Protein 9SM0 (pdb70)

Organism: NCBI:txid1503055

Secondary structure (DSSP, 8-state):
-HHHHHHHT-S-HHHHHHHH-TT---S---S--TT--SSPPHHHHHHHHHHHHHHHTTTTSTTPPP--EEEEET-TTSHHHHHHHHHSTT--EEEEEES-HHHHHHHHHHHHHTT-TTTEEEEE--GGGGGGSS-TTS-EEEEEEES-GGGS-HHHHHHHHHHHGGGEEEEEEEEEEEEEESSS---------HHHHHHHHHHTT-EEEEEEE-S-HHHHHHHHHHHHHHHHHH-TT---HHHHHHHHHHHHHHHHHHTTSEEEEEEEEEPPP-

Sequence (274 aa):
YQRKIETTYEGDPADWRKAIGEYLLFQFGVYDDPRSTPPISLDESGIRYFERRQLHLAGFDEPDHPSVERILDIGCGWGYILKYLADRFPHCMRLDGVNVSREQLEYCAQLHAKHGLEDRINLYQCNAQDVDLLPDAATPYDLVIIRGVISHFPNALYEKAMKALYPRVRPGGSVVISDNLYNVALDDYRHRKTPDYFAKVLTDAGFTLHDMRVLPSNIDVARRWLMDDSKANIEKHFPQGATGTLEELRVLAENWSVALIKNKVSTYSVIVTRPAA

Foldseek 3Di:
DLVVVQLLQQDDVVLCCLQQNPLSQPFFFAPPDPVADPPAGSVRRRVVLVVVLCVLLPVVPPPQDQFAEEEEEQCFLANVVVVVCVVRVNHQAYEYEHLHPNSVVNNCVVCVVVVNPRRYHYYNDHLLVVLVDPDLVQAGQEYEARAPCLVPQLVSLLSSLLSNQSRHDASGKYKYKYKAFDDDDDDPVSHHHPVRNVCSNVVSQWAWSDKDFPPQLVSRLVSLVVSLVSSCVVPVVADDRNSNVSNVVSVVSNVCSVVVRMTMMITMIGHHDD

Structure (mmCIF, N/CA/C/O backbone):
data_9SM0
#
_entry.id   9SM0
#
_cell.length_a   108.630
_cell.length_b   108.630
_cell.length_c   73.290
_cell.angle_alpha   90.00
_cell.angle_beta   90.00
_cell.angle_gamma   90.00
#
_symmetry.space_group_name_H-M   'P 41 21 2'
#
loop_
_entity.id
_entity.type
_entity.pdbx_description
1 polymer 'Methyltransferase domain-containing protein'
2 non-polymer S-ADENOSYL-L-HOMOCYSTEINE
3 non-polymer 2,3-DIHYDROXY-1,4-DITHIOBUTANE
4 non-polymer 'CARBONATE ION'
5 non-polymer 'SULFATE ION'
6 non-polymer 'SODIUM ION'
7 water water
#
loop_
_atom_site.group_PDB
_atom_site.id
_atom_site.type_symbol
_atom_site.label_atom_id
_atom_site.label_alt_id
_atom_site.label_comp_id
_atom_site.label_asym_id
_atom_site.label_entity_id
_atom_site.label_seq_id
_atom_site.pdbx_PDB_ins_code
_atom_site.Cartn_x
_atom_site.Cartn_y
_atom_site.Cartn_z
_atom_site.occupancy
_atom_site.B_iso_or_equiv
_atom_site.auth_seq_id
_atom_site.auth_comp_id
_atom_site.auth_asym_id
_atom_site.auth_atom_id
_atom_site.pdbx_PDB_model_num
ATOM 1 N N . TYR A 1 9 ? -1.170 42.632 -7.209 1.00 58.83 9 TYR A N 1
ATOM 2 C CA . TYR A 1 9 ? -1.138 41.369 -6.410 1.00 55.72 9 TYR A CA 1
ATOM 3 C C . TYR A 1 9 ? -1.942 40.278 -7.121 1.00 52.99 9 TYR A C 1
ATOM 4 O O . TYR A 1 9 ? -1.413 39.166 -7.317 1.00 48.89 9 TYR A O 1
ATOM 13 N N . GLN A 1 10 ? -3.200 40.584 -7.450 1.00 52.05 10 GLN A N 1
ATOM 14 C CA . GLN A 1 10 ? -4.192 39.593 -7.945 1.00 51.63 10 GLN A CA 1
ATOM 15 C C . GLN A 1 10 ? -3.801 39.159 -9.364 1.00 47.26 10 GLN A C 1
ATOM 16 O O . GLN A 1 10 ? -3.951 37.960 -9.665 1.00 48.16 10 GLN A O 1
ATOM 22 N N . ARG A 1 11 ? -3.285 40.090 -10.175 1.00 45.57 11 ARG A N 1
ATOM 23 C CA . ARG A 1 11 ? -2.838 39.848 -11.578 1.00 49.27 11 ARG A CA 1
ATOM 24 C C . ARG A 1 11 ? -1.706 38.816 -11.582 1.00 42.10 11 ARG A C 1
ATOM 25 O O . ARG A 1 11 ? -1.715 37.944 -12.472 1.00 41.76 11 ARG A O 1
ATOM 33 N N . LYS A 1 12 ? -0.784 38.900 -10.618 1.00 40.44 12 LYS A N 1
ATOM 34 C CA . LYS A 1 12 ? 0.325 37.919 -10.448 1.00 41.50 12 LYS A CA 1
ATOM 35 C C . LYS A 1 12 ? -0.258 36.519 -10.212 1.00 38.43 12 LYS A C 1
ATOM 36 O O . LYS A 1 12 ? 0.227 35.575 -10.854 1.00 37.04 12 LYS A O 1
ATOM 42 N N . ILE A 1 13 ? -1.258 36.393 -9.333 1.00 37.30 13 ILE A N 1
ATOM 43 C CA . ILE A 1 13 ? -1.905 35.089 -8.994 1.00 36.92 13 ILE A CA 1
ATOM 44 C C . ILE A 1 13 ? -2.552 34.540 -10.269 1.00 35.11 13 ILE A C 1
ATOM 45 O O . ILE A 1 13 ? -2.375 33.349 -10.572 1.00 32.87 13 ILE A O 1
ATOM 50 N N . GLU A 1 14 ? -3.261 35.402 -10.995 1.00 35.50 14 GLU A N 1
ATOM 51 C CA . GLU A 1 14 ? -3.971 35.037 -12.244 1.00 34.81 14 GLU A CA 1
ATOM 52 C C . GLU A 1 14 ? -2.942 34.507 -13.247 1.00 31.08 14 GLU A C 1
ATOM 53 O O . GLU A 1 14 ? -3.166 33.413 -13.797 1.00 34.00 14 GLU A O 1
ATOM 59 N N . THR A 1 15 ? -1.840 35.231 -13.457 1.00 30.12 15 THR A N 1
ATOM 60 C CA . THR A 1 15 ? -0.747 34.792 -14.367 1.00 33.98 15 THR A CA 1
ATOM 61 C C . THR A 1 15 ? -0.272 33.394 -13.944 1.00 32.26 15 THR A C 1
ATOM 62 O O . THR A 1 15 ? -0.106 32.525 -14.831 1.00 33.64 15 THR A O 1
ATOM 66 N N . THR A 1 16 ? -0.083 33.163 -12.643 1.00 30.15 16 THR A N 1
ATOM 67 C CA . THR A 1 16 ? 0.468 31.888 -12.114 1.00 27.00 16 THR A CA 1
ATOM 68 C C . THR A 1 16 ? -0.375 3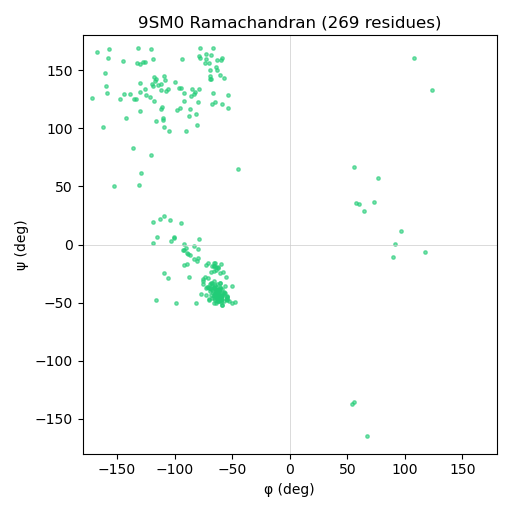0.693 -12.584 1.00 24.17 16 THR A C 1
ATOM 69 O O . THR A 1 16 ? 0.233 29.673 -12.946 1.00 27.51 16 THR A O 1
ATOM 73 N N . TYR A 1 17 ? -1.709 30.800 -12.584 1.00 24.56 17 TYR A N 1
ATOM 74 C CA . TYR A 1 17 ? -2.612 29.633 -12.785 1.00 25.16 17 TYR A CA 1
ATOM 75 C C . TYR A 1 17 ? -3.375 29.726 -14.114 1.00 26.15 17 TYR A C 1
ATOM 76 O O . TYR A 1 17 ? -4.381 29.017 -14.256 1.00 26.42 17 TYR A O 1
ATOM 85 N N . GLU A 1 18 ? -2.886 30.494 -15.089 1.00 25.98 18 GLU A N 1
ATOM 86 C CA . GLU A 1 18 ? -3.638 30.747 -16.356 1.00 27.33 18 GLU A CA 1
ATOM 87 C C . GLU A 1 18 ? -3.322 29.671 -17.409 1.00 27.24 18 GLU A C 1
ATOM 88 O O . GLU A 1 18 ? -3.986 29.673 -18.466 1.00 31.17 18 GLU A O 1
ATOM 94 N N . GLY A 1 19 ? -2.343 28.797 -17.154 1.00 26.20 19 GLY A N 1
ATOM 95 C CA . GLY A 1 19 ? -1.852 27.824 -18.148 1.00 26.25 19 GLY A CA 1
ATOM 96 C C . GLY A 1 19 ? -2.888 26.753 -18.462 1.00 25.61 19 GLY A C 1
ATOM 97 O O . GLY A 1 19 ? -3.841 26.590 -17.680 1.00 29.91 19 GLY A O 1
ATOM 98 N N . ASP A 1 20 ? -2.703 26.038 -19.573 1.00 25.53 20 ASP A N 1
ATOM 99 C CA . ASP A 1 20 ? -3.649 25.002 -20.074 1.00 25.36 20 ASP A CA 1
ATOM 100 C C . ASP A 1 20 ? -3.822 23.921 -19.010 1.00 23.33 20 ASP A C 1
ATOM 101 O O . ASP A 1 20 ? -2.845 23.298 -18.598 1.00 24.00 20 ASP A O 1
ATOM 106 N N . PRO A 1 21 ? -5.059 23.667 -18.520 1.00 22.84 21 PRO A N 1
ATOM 107 C CA . PRO A 1 21 ? -5.282 22.589 -17.558 1.00 22.30 21 PRO A CA 1
ATOM 108 C C . PRO A 1 21 ? -4.797 21.212 -18.044 1.00 21.55 21 PRO A C 1
ATOM 109 O O . PRO A 1 21 ? -4.444 20.390 -17.213 1.00 21.24 21 PRO A O 1
ATOM 113 N N . ALA A 1 22 ? -4.761 20.965 -19.356 1.00 22.96 22 ALA A N 1
ATOM 114 C CA . ALA A 1 22 ? -4.294 19.665 -19.890 1.00 23.38 22 ALA A CA 1
ATOM 115 C C . ALA A 1 22 ? -2.802 19.487 -19.580 1.00 22.45 22 ALA A C 1
ATOM 116 O O . ALA A 1 22 ? -2.380 18.350 -19.278 1.00 24.49 22 ALA A O 1
ATOM 118 N N . ASP A 1 23 ? -2.027 20.574 -19.649 1.00 23.27 23 ASP A N 1
ATOM 119 C CA . ASP A 1 23 ? -0.580 20.561 -19.301 1.00 23.06 23 ASP A CA 1
ATOM 120 C C . ASP A 1 23 ? -0.454 20.312 -17.795 1.00 21.63 23 ASP A C 1
ATOM 121 O O . ASP A 1 23 ? 0.360 19.475 -17.374 1.00 22.50 23 ASP A O 1
ATOM 126 N N . TRP A 1 24 ? -1.246 21.017 -16.997 1.00 20.49 24 TRP A N 1
ATOM 127 C CA . TRP A 1 24 ? -1.243 20.817 -15.528 1.00 18.62 24 TRP A CA 1
ATOM 128 C C . TRP A 1 24 ? -1.605 19.362 -15.176 1.00 17.78 24 TRP A C 1
ATOM 129 O O . TRP A 1 24 ? -1.003 18.817 -14.237 1.00 16.57 24 TRP A O 1
ATOM 140 N N . ARG A 1 25 ? -2.532 18.717 -15.885 1.00 18.26 25 ARG A N 1
ATOM 141 C CA . ARG A 1 25 ? -2.918 17.321 -15.534 1.00 18.40 25 ARG A CA 1
ATOM 142 C C . ARG A 1 25 ? -1.702 16.403 -15.691 1.00 18.66 25 ARG A C 1
ATOM 143 O O . ARG A 1 25 ? -1.543 15.477 -14.883 1.00 20.08 25 ARG A O 1
ATOM 151 N N . LYS A 1 26 ? -0.894 16.618 -16.727 1.00 19.78 26 LYS A N 1
ATOM 152 C CA . LYS A 1 26 ? 0.354 15.840 -16.949 1.00 22.40 26 LYS A CA 1
ATOM 153 C C . LYS A 1 26 ? 1.314 16.039 -15.768 1.00 20.81 26 LYS A C 1
ATOM 154 O O . LYS A 1 26 ? 1.977 15.054 -15.371 1.00 25.61 26 LYS A O 1
ATOM 160 N N . ALA A 1 27 ? 1.363 17.243 -15.197 1.00 19.18 27 ALA A N 1
ATOM 161 C CA . ALA A 1 27 ? 2.331 17.618 -14.138 1.00 17.99 27 ALA A CA 1
ATOM 162 C C . ALA A 1 27 ? 1.867 17.127 -12.762 1.00 16.56 27 ALA A C 1
ATOM 163 O O . ALA A 1 27 ? 2.702 16.562 -12.016 1.00 17.37 27 ALA A O 1
ATOM 165 N N . ILE A 1 28 ? 0.617 17.405 -12.393 1.00 15.78 28 ILE A N 1
ATOM 166 C CA . ILE A 1 28 ? 0.168 17.271 -10.975 1.00 15.12 28 ILE A CA 1
ATOM 167 C C . ILE A 1 28 ? -0.954 16.239 -10.810 1.00 14.68 28 ILE A C 1
ATOM 168 O O . ILE A 1 28 ? -1.419 16.078 -9.647 1.00 14.93 28 ILE A O 1
ATOM 173 N N . GLY A 1 29 ? -1.383 15.571 -11.879 1.00 15.79 29 GLY A N 1
ATOM 174 C CA . GLY A 1 29 ? -2.418 14.528 -11.808 1.00 15.30 29 GLY A CA 1
ATOM 175 C C . GLY A 1 29 ? -3.749 14.961 -12.403 1.00 15.46 29 GLY A C 1
ATOM 176 O O . GLY A 1 29 ? -4.041 16.190 -12.506 1.00 15.51 29 GLY A O 1
ATOM 177 N N . GLU A 1 30 ? -4.575 13.980 -12.737 1.00 15.64 30 GLU A N 1
ATOM 178 C CA . GLU A 1 30 ? -5.882 14.219 -13.397 1.00 16.86 30 GLU A CA 1
ATOM 179 C C . GLU A 1 30 ? -6.816 15.073 -12.530 1.00 17.13 30 GLU A C 1
ATOM 180 O O . GLU A 1 30 ? -7.590 15.834 -13.115 1.00 18.00 30 GLU A O 1
ATOM 186 N N . TYR A 1 31 ? -6.761 14.951 -11.203 1.00 14.89 31 TYR A N 1
ATOM 187 C CA . TYR A 1 31 ? -7.635 15.722 -10.287 1.00 14.51 31 TYR A CA 1
ATOM 188 C C . TYR A 1 31 ? -7.120 17.149 -10.091 1.00 13.37 31 TYR A C 1
ATOM 189 O O . TYR A 1 31 ? -7.869 17.957 -9.521 1.00 13.37 31 TYR A O 1
ATOM 198 N N . LEU A 1 32 ? -5.901 17.458 -10.524 1.00 13.13 32 LEU A N 1
ATOM 199 C CA . LEU A 1 32 ? -5.343 18.831 -10.443 1.00 13.38 32 LEU A CA 1
ATOM 200 C C . LEU A 1 32 ? -5.358 19.305 -8.979 1.00 13.60 32 LEU A C 1
ATOM 201 O O . LEU A 1 32 ? -5.506 20.501 -8.742 1.00 14.08 32 LEU A O 1
ATOM 206 N N . LEU A 1 33 ? -5.113 18.402 -8.037 1.00 12.62 33 LEU A N 1
ATOM 207 C CA . LEU A 1 33 ? -5.023 18.771 -6.608 1.00 12.59 33 LEU A CA 1
ATOM 208 C C . LEU A 1 33 ? -3.611 19.312 -6.364 1.00 13.13 33 LEU A C 1
ATOM 209 O O . LEU A 1 33 ? -2.632 18.675 -6.776 1.00 13.89 33 LEU A O 1
ATOM 214 N N . PHE A 1 34 ? -3.491 20.463 -5.721 1.00 12.34 34 PHE A N 1
ATOM 215 C CA . PHE A 1 34 ? -2.202 21.195 -5.667 1.00 13.34 34 PHE A CA 1
ATOM 216 C C . PHE A 1 34 ? -1.868 21.603 -4.235 1.00 13.07 34 PHE A C 1
ATOM 217 O O . PHE A 1 34 ? -1.500 22.760 -3.992 1.00 13.81 34 PHE A O 1
ATOM 225 N N . GLN A 1 35 ? -1.923 20.651 -3.310 1.00 12.03 35 GLN A N 1
ATOM 226 C CA . GLN A 1 35 ? -1.436 20.881 -1.927 1.00 11.92 35 GLN A CA 1
ATOM 227 C C . GLN A 1 35 ? -0.982 19.552 -1.325 1.00 11.56 35 GLN A C 1
ATOM 228 O O . GLN A 1 35 ? -1.379 19.179 -0.215 1.00 13.33 35 GLN A O 1
ATOM 234 N N . PHE A 1 36 ? -0.150 18.848 -2.081 1.00 11.74 36 PHE A N 1
ATOM 235 C CA . PHE A 1 36 ? 0.649 17.689 -1.622 1.00 12.32 36 PHE A CA 1
ATOM 236 C C . PHE A 1 36 ? -0.252 16.506 -1.283 1.00 12.69 36 PHE A C 1
ATOM 237 O O . PHE A 1 36 ? -1.416 16.428 -1.700 1.00 13.48 36 PHE A O 1
ATOM 245 N N . GLY A 1 37 ? 0.301 15.536 -0.580 1.00 11.60 37 GLY A N 1
ATOM 246 C CA . GLY A 1 37 ? -0.415 14.273 -0.361 1.00 11.46 37 GLY A CA 1
ATOM 247 C C . GLY A 1 37 ? 0.255 13.447 0.712 1.00 10.74 37 GLY A C 1
ATOM 248 O O . GLY A 1 37 ? 1.418 13.735 1.057 1.00 12.27 37 GLY A O 1
ATOM 249 N N . VAL A 1 38 ? -0.457 12.437 1.208 1.00 11.80 38 VAL A N 1
ATOM 250 C CA . VAL A 1 38 ? 0.064 11.483 2.220 1.00 12.61 38 VAL A CA 1
ATOM 251 C C . VAL A 1 38 ? 0.273 10.120 1.562 1.00 12.09 38 VAL A C 1
ATOM 252 O O . VAL A 1 38 ? -0.511 9.720 0.693 1.00 11.99 38 VAL A O 1
ATOM 256 N N . TYR A 1 39 ? 1.309 9.421 2.005 1.00 12.06 39 TYR A N 1
ATOM 257 C CA . TYR A 1 39 ? 1.764 8.132 1.441 1.00 11.76 39 TYR A CA 1
ATOM 258 C C . TYR A 1 39 ? 1.670 7.040 2.516 1.00 13.41 39 TYR A C 1
ATOM 259 O O . TYR A 1 39 ? 2.312 5.993 2.360 1.00 14.95 39 TYR A O 1
ATOM 268 N N . ASP A 1 40 ? 0.880 7.279 3.567 1.00 13.26 40 ASP A N 1
ATOM 269 C CA . ASP A 1 40 ? 0.801 6.393 4.760 1.00 14.49 40 ASP A CA 1
ATOM 270 C C . ASP A 1 40 ? -0.587 5.753 4.901 1.00 13.85 40 ASP A C 1
ATOM 271 O O . ASP A 1 40 ? -0.801 5.075 5.918 1.00 15.80 40 ASP A O 1
ATOM 276 N N . ASP A 1 41 ? -1.497 5.922 3.941 1.00 14.40 41 ASP A N 1
ATOM 277 C CA . ASP A 1 41 ? -2.890 5.447 4.119 1.00 14.43 41 ASP A CA 1
ATOM 278 C C . ASP A 1 41 ? -2.923 3.945 3.856 1.00 15.77 41 ASP A C 1
ATOM 279 O O . ASP A 1 41 ? -2.542 3.498 2.771 1.00 15.73 41 ASP A O 1
ATOM 284 N N . PRO A 1 42 ? -3.384 3.102 4.806 1.00 17.14 42 PRO A N 1
ATOM 285 C CA . PRO A 1 42 ? -3.463 1.665 4.542 1.00 18.15 42 PRO A CA 1
ATOM 286 C C . PRO A 1 42 ? -4.368 1.274 3.367 1.00 17.75 42 PRO A C 1
ATOM 287 O O . PRO A 1 42 ? -4.230 0.160 2.883 1.00 20.19 42 PRO A O 1
ATOM 291 N N . ARG A 1 43 ? -5.247 2.179 2.923 1.00 17.60 43 ARG A N 1
ATOM 292 C CA . ARG A 1 43 ? -6.146 1.928 1.763 1.00 17.98 43 ARG A CA 1
ATOM 293 C C . ARG A 1 43 ? -5.396 2.150 0.443 1.00 16.66 43 ARG A C 1
ATOM 294 O O . ARG A 1 43 ? -5.932 1.743 -0.610 1.00 20.15 43 ARG A O 1
ATOM 302 N N . SER A 1 44 ? -4.219 2.777 0.463 1.00 15.56 44 SER A N 1
ATOM 303 C CA . SER A 1 44 ? -3.463 3.072 -0.777 1.00 16.72 44 SER A CA 1
ATOM 304 C C . SER A 1 44 ? -2.662 1.832 -1.176 1.00 16.33 44 SER A C 1
ATOM 305 O O . SER A 1 44 ? -1.928 1.277 -0.341 1.00 18.73 44 SER A O 1
ATOM 308 N N . THR A 1 45 ? -2.784 1.423 -2.425 1.00 17.10 45 THR A N 1
ATOM 309 C CA . THR A 1 45 ? -1.994 0.327 -3.017 1.00 17.12 45 THR A CA 1
ATOM 310 C C . THR A 1 45 ? -0.834 0.948 -3.784 1.00 16.39 45 THR A C 1
ATOM 311 O O . THR A 1 45 ? -1.068 1.668 -4.756 1.00 17.93 45 THR A O 1
ATOM 315 N N . PRO A 1 46 ? 0.440 0.719 -3.388 1.00 15.84 46 PRO A N 1
ATOM 316 C CA . PRO A 1 46 ? 1.564 1.288 -4.131 1.00 15.81 46 PRO A CA 1
ATOM 317 C C . PRO A 1 46 ? 1.613 0.706 -5.533 1.00 16.36 46 PRO A C 1
ATOM 318 O O . PRO A 1 46 ? 1.173 -0.425 -5.734 1.00 17.63 46 PRO A O 1
ATOM 322 N N . PRO A 1 47 ? 2.162 1.425 -6.533 1.00 16.90 47 PRO A N 1
ATOM 323 C CA . PRO A 1 47 ? 2.640 2.805 -6.383 1.00 17.29 47 PRO A CA 1
ATOM 324 C C . PRO A 1 47 ? 1.516 3.828 -6.166 1.00 16.05 47 PRO A C 1
ATOM 325 O O . PRO A 1 47 ? 0.444 3.697 -6.752 1.00 18.11 47 PRO A O 1
ATOM 329 N N . ILE A 1 48 ? 1.780 4.819 -5.317 1.00 14.91 48 ILE A N 1
ATOM 330 C CA . ILE A 1 48 ? 0.780 5.840 -4.907 1.00 13.98 48 ILE A CA 1
ATOM 331 C C . ILE A 1 48 ? 0.925 7.082 -5.796 1.00 14.44 48 ILE A C 1
ATOM 332 O O . ILE A 1 48 ? 1.987 7.727 -5.774 1.00 14.72 48 ILE A O 1
ATOM 337 N N . SER A 1 49 ? -0.117 7.402 -6.558 1.00 14.35 49 SER A N 1
ATOM 338 C CA . SER A 1 49 ? -0.119 8.555 -7.493 1.00 15.06 49 SER A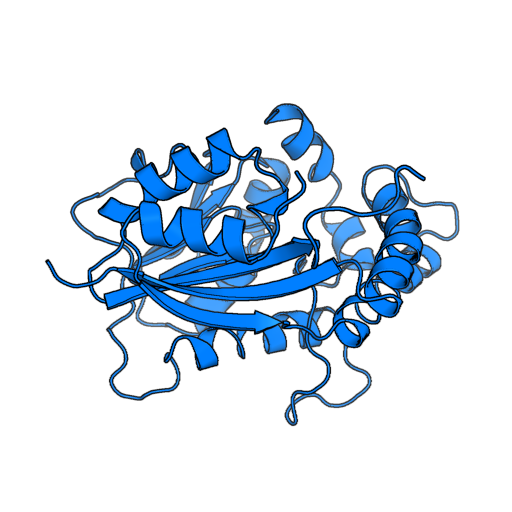 CA 1
ATOM 339 C C . SER A 1 49 ? -0.326 9.877 -6.744 1.00 14.95 49 SER A C 1
ATOM 340 O O . SER A 1 49 ? -0.730 9.873 -5.566 1.00 14.10 49 SER A O 1
ATOM 343 N N . LEU A 1 50 ? -0.117 10.995 -7.435 1.00 13.81 50 LEU A N 1
ATOM 344 C CA . LEU A 1 50 ? -0.400 12.336 -6.873 1.00 14.06 50 LEU A CA 1
ATOM 345 C C . LEU A 1 50 ? -1.902 12.467 -6.596 1.00 12.74 50 LEU A C 1
ATOM 346 O O . LEU A 1 50 ? -2.274 13.068 -5.586 1.00 12.98 50 LEU A O 1
ATOM 351 N N . ASP A 1 51 ? -2.746 11.941 -7.468 1.00 13.94 51 ASP A N 1
ATOM 352 C CA . ASP A 1 51 ? -4.216 11.995 -7.256 1.00 13.67 51 ASP A CA 1
ATOM 353 C C . ASP A 1 51 ? -4.561 11.250 -5.957 1.00 13.30 51 ASP A C 1
ATOM 354 O O . ASP A 1 51 ? -5.365 11.777 -5.151 1.00 15.35 51 ASP A O 1
ATOM 359 N N . GLU A 1 52 ? -4.016 10.045 -5.783 1.00 13.19 52 GLU A N 1
ATOM 360 C CA . GLU A 1 52 ? -4.298 9.193 -4.602 1.00 13.75 52 GLU A CA 1
ATOM 361 C C . GLU A 1 52 ? -3.778 9.894 -3.337 1.00 12.44 52 GLU A C 1
ATOM 362 O O . GLU A 1 52 ? -4.528 10.017 -2.345 1.00 13.52 52 GLU A O 1
ATOM 368 N N . SER A 1 53 ? -2.532 10.340 -3.333 1.00 12.00 53 SER A N 1
ATOM 369 C CA . SER A 1 53 ? -1.940 10.941 -2.115 1.00 11.73 53 SER A CA 1
ATOM 370 C C . SER A 1 53 ? -2.681 12.230 -1.757 1.00 12.09 53 SER A C 1
ATOM 371 O O . SER A 1 53 ? -2.944 12.473 -0.567 1.00 11.58 53 SER A O 1
ATOM 374 N N . GLY A 1 54 ? -3.057 13.017 -2.748 1.00 12.44 54 GLY A N 1
ATOM 375 C CA . GLY A 1 54 ? -3.793 14.267 -2.499 1.00 12.68 54 GLY A CA 1
ATOM 376 C C . GLY A 1 54 ? -5.159 14.015 -1.864 1.00 12.15 54 GLY A C 1
ATOM 377 O O . GLY A 1 54 ? -5.539 14.704 -0.893 1.00 12.14 54 GLY A O 1
ATOM 378 N N . ILE A 1 55 ? -5.927 13.073 -2.391 1.00 11.99 55 ILE A N 1
ATOM 379 C CA . ILE A 1 55 ? -7.278 12.769 -1.845 1.00 13.61 55 ILE A CA 1
ATOM 380 C C . ILE A 1 55 ? -7.115 12.147 -0.458 1.00 12.73 55 ILE A C 1
ATOM 381 O O . ILE A 1 55 ? -7.905 12.495 0.436 1.00 13.10 55 ILE A O 1
ATOM 386 N N . ARG A 1 56 ? -6.177 11.217 -0.267 1.00 12.25 56 ARG A N 1
ATOM 387 C CA . ARG A 1 56 ? -6.027 10.603 1.073 1.00 11.99 56 ARG A CA 1
ATOM 388 C C . ARG A 1 56 ? -5.622 11.677 2.087 1.00 11.90 56 ARG A C 1
ATOM 389 O O . ARG A 1 56 ? -6.047 11.593 3.233 1.00 12.67 56 ARG A O 1
ATOM 397 N N . TYR A 1 57 ? -4.834 12.672 1.696 1.00 11.84 57 TYR A N 1
ATOM 398 C CA . TYR A 1 57 ? -4.475 13.773 2.615 1.00 11.62 57 TYR A CA 1
ATOM 399 C C . TYR A 1 57 ? -5.753 14.527 2.998 1.00 11.65 57 TYR A C 1
ATOM 400 O O . TYR A 1 57 ? -5.989 14.814 4.176 1.00 11.51 57 TYR A O 1
ATOM 409 N N . PHE A 1 58 ? -6.572 14.878 2.018 1.00 11.27 58 PHE A N 1
ATOM 410 C CA . PHE A 1 58 ? -7.807 15.635 2.289 1.00 10.68 58 PHE A CA 1
ATOM 411 C C . PHE A 1 58 ? -8.730 14.820 3.198 1.00 12.19 58 PHE A C 1
ATOM 412 O O . PHE A 1 58 ? -9.313 15.382 4.144 1.00 12.13 58 PHE A O 1
ATOM 420 N N . GLU A 1 59 ? -8.873 13.529 2.935 1.00 11.70 59 GLU A N 1
ATOM 421 C CA . GLU A 1 59 ? -9.705 12.642 3.781 1.00 13.56 59 GLU A CA 1
ATOM 422 C C . GLU A 1 59 ? -9.150 12.615 5.204 1.00 13.32 59 GLU A C 1
ATOM 423 O O . GLU A 1 59 ? -9.949 12.651 6.154 1.00 13.93 59 GLU A O 1
ATOM 429 N N . ARG A 1 60 ? -7.833 12.618 5.374 1.00 12.97 60 ARG A N 1
ATOM 430 C CA A ARG A 1 60 ? -7.248 12.626 6.740 0.50 12.34 60 ARG A CA 1
ATOM 431 C CA B ARG A 1 60 ? -7.231 12.638 6.731 0.50 12.74 60 ARG A CA 1
ATOM 432 C C . ARG A 1 60 ? -7.619 13.946 7.423 1.00 11.95 60 ARG A C 1
ATOM 433 O O . ARG A 1 60 ? -7.957 13.914 8.605 1.00 13.10 60 ARG A O 1
ATOM 448 N N . GLN A 1 61 ? -7.595 15.058 6.704 1.00 11.37 61 GLN A N 1
ATOM 449 C CA . GLN A 1 61 ? -7.985 16.352 7.322 1.00 11.58 61 GLN A CA 1
ATOM 450 C C . GLN A 1 61 ? -9.455 16.295 7.758 1.00 11.80 61 GLN A C 1
ATOM 451 O O . GLN A 1 61 ? -9.762 16.745 8.873 1.00 12.88 61 GLN A O 1
ATOM 457 N N . LEU A 1 62 ? -10.344 15.754 6.933 1.00 11.72 62 LEU A N 1
ATOM 458 C CA . LEU A 1 62 ? -11.776 15.671 7.329 1.00 11.66 62 LEU A CA 1
ATOM 459 C C . LEU A 1 62 ? -11.911 14.755 8.549 1.00 11.80 62 LEU A C 1
ATOM 460 O O . LEU A 1 62 ? -12.744 15.044 9.419 1.00 13.57 62 LEU A O 1
ATOM 465 N N . HIS A 1 63 ? -11.116 13.693 8.622 1.00 12.80 63 HIS A N 1
ATOM 466 C CA . HIS A 1 63 ? -11.105 12.790 9.793 1.00 12.89 63 HIS A CA 1
ATOM 467 C C . HIS A 1 63 ? -10.663 13.559 11.045 1.00 12.09 63 HIS A C 1
ATOM 468 O O . HIS A 1 63 ? -11.340 13.469 12.086 1.00 13.90 63 HIS A O 1
ATOM 475 N N . LEU A 1 64 ? -9.577 14.310 10.947 1.00 13.19 64 LEU A N 1
ATOM 476 C CA . LEU A 1 64 ? -9.060 15.127 12.078 1.00 13.12 64 LEU A CA 1
ATOM 477 C C . LEU A 1 64 ? -10.048 16.223 12.480 1.00 13.84 64 LEU A C 1
ATOM 478 O O . LEU A 1 64 ? -9.970 16.661 13.637 1.00 14.92 64 LEU A O 1
ATOM 483 N N . ALA A 1 65 ? -10.958 16.621 11.589 1.00 12.25 65 ALA A N 1
ATOM 484 C CA . ALA A 1 65 ? -11.973 17.663 11.868 1.00 12.17 65 ALA A CA 1
ATOM 485 C C . ALA A 1 65 ? -13.253 17.040 12.442 1.00 13.22 65 ALA A C 1
ATOM 486 O O . ALA A 1 65 ? -14.153 17.814 12.806 1.00 15.03 65 ALA A O 1
ATOM 488 N N . GLY A 1 66 ? -13.334 15.707 12.556 1.00 13.06 66 GLY A N 1
ATOM 489 C CA . GLY A 1 66 ? -14.455 15.020 13.231 1.00 14.22 66 GLY A CA 1
ATOM 490 C C . GLY A 1 66 ? -15.558 14.521 12.307 1.00 14.36 66 GLY A C 1
ATOM 491 O O . GLY A 1 66 ? -16.598 14.094 12.824 1.00 14.52 66 GLY A O 1
ATOM 492 N N . PHE A 1 67 ? -15.362 14.508 10.987 1.00 13.18 67 PHE A N 1
ATOM 493 C CA . PHE A 1 67 ? -16.459 14.198 10.033 1.00 14.46 67 PHE A CA 1
ATOM 494 C C . PHE A 1 67 ? -16.646 12.691 9.855 1.00 14.07 67 PHE A C 1
ATOM 495 O O . PHE A 1 67 ? -17.608 12.338 9.184 1.00 16.28 67 PHE A O 1
ATOM 503 N N . ASP A 1 68 ? -15.850 11.847 10.508 1.00 14.74 68 ASP A N 1
ATOM 504 C CA . ASP A 1 68 ? -16.148 10.398 10.574 1.00 15.81 68 ASP A CA 1
ATOM 505 C C . ASP A 1 68 ? -16.957 10.057 11.828 1.00 15.91 68 ASP A C 1
ATOM 506 O O . ASP A 1 68 ? -17.337 8.876 11.969 1.00 20.75 68 ASP A O 1
ATOM 511 N N . GLU A 1 69 ? -17.193 11.023 12.716 1.00 15.52 69 GLU A N 1
ATOM 512 C CA . GLU A 1 69 ? -18.025 10.774 13.926 1.00 15.82 69 GLU A CA 1
ATOM 513 C C . GLU A 1 69 ? -19.483 10.806 13.496 1.00 18.14 69 GLU A C 1
ATOM 514 O O . GLU A 1 69 ? -19.888 11.704 12.760 1.00 19.80 69 GLU A O 1
ATOM 520 N N . PRO A 1 70 ? -20.317 9.834 13.923 1.00 18.30 70 PRO A N 1
ATOM 521 C CA . PRO A 1 70 ? -21.663 9.707 13.361 1.00 21.15 70 PRO A CA 1
ATOM 522 C C . PRO A 1 70 ? -22.608 10.866 13.710 1.00 20.75 70 PRO A C 1
ATOM 523 O O . PRO A 1 70 ? -23.616 11.038 13.034 1.00 26.61 70 PRO A O 1
ATOM 527 N N . ASP A 1 71 ? -22.269 11.632 14.747 1.00 18.07 71 ASP A N 1
ATOM 528 C CA . ASP A 1 71 ? -23.085 12.774 15.230 1.00 19.04 71 ASP A CA 1
ATOM 529 C C . ASP A 1 71 ? -22.392 14.098 14.903 1.00 17.57 71 ASP A C 1
ATOM 530 O O . ASP A 1 71 ? -22.695 15.093 15.565 1.00 18.93 71 ASP A O 1
ATOM 535 N N . HIS A 1 72 ? -21.531 14.141 13.889 1.00 17.04 72 HIS A N 1
ATOM 536 C CA . HIS A 1 72 ? -20.979 15.437 13.429 1.00 17.42 72 HIS A CA 1
ATOM 537 C C . HIS A 1 72 ? -22.133 16.343 13.005 1.00 17.96 72 HIS A C 1
ATOM 538 O O . HIS A 1 72 ? -23.231 15.867 12.689 1.00 17.91 72 HIS A O 1
ATOM 545 N N . PRO A 1 73 ? -21.898 17.672 12.937 1.00 18.32 73 PRO A N 1
ATOM 546 C CA . PRO A 1 73 ? -22.937 18.610 12.530 1.00 18.60 73 PRO A CA 1
ATOM 547 C C . PRO A 1 73 ? -23.366 18.332 11.085 1.00 18.06 73 PRO A C 1
ATOM 548 O O . PRO A 1 73 ? -22.589 17.851 10.257 1.00 19.25 73 PRO A O 1
ATOM 552 N N . SER A 1 74 ? -24.618 18.639 10.804 1.00 17.80 74 SER A N 1
ATOM 553 C CA . SER A 1 74 ? -25.202 18.502 9.453 1.00 18.18 74 SER A CA 1
ATOM 554 C C . SER A 1 74 ? -24.476 19.478 8.525 1.00 17.32 74 SER A C 1
ATOM 555 O O . SER A 1 74 ? -24.445 20.689 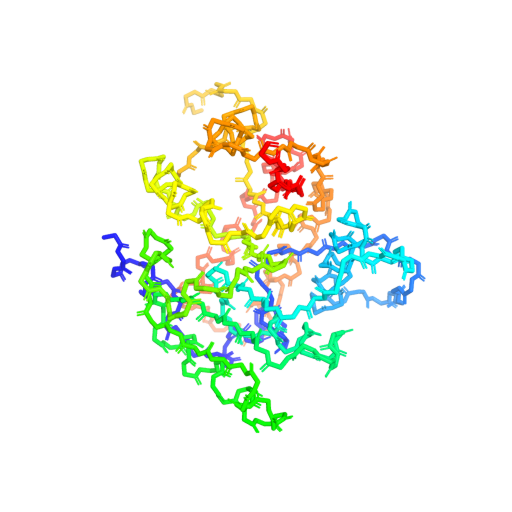8.824 1.00 19.96 74 SER A O 1
ATOM 558 N N . VAL A 1 75 ? -23.877 18.971 7.452 1.00 15.10 75 VAL A N 1
ATOM 559 C CA . VAL A 1 75 ? -23.107 19.822 6.512 1.00 16.22 75 VAL A CA 1
ATOM 560 C C . VAL A 1 75 ? -24.062 20.315 5.428 1.00 15.82 75 VAL A C 1
ATOM 561 O O . VAL A 1 75 ? -24.337 19.577 4.465 1.00 18.04 75 VAL A O 1
ATOM 565 N N . GLU A 1 76 ? -24.563 21.536 5.593 1.00 15.72 76 GLU A N 1
ATOM 566 C CA . GLU A 1 76 ? -25.628 22.074 4.713 1.00 17.22 76 GLU A CA 1
ATOM 567 C C . GLU A 1 76 ? -25.087 23.168 3.791 1.00 15.50 76 GLU A C 1
ATOM 568 O O . GLU A 1 76 ? -25.700 23.395 2.725 1.00 16.98 76 GLU A O 1
ATOM 574 N N . ARG A 1 77 ? -23.999 23.839 4.158 1.00 14.64 77 ARG A N 1
ATOM 575 C CA . ARG A 1 77 ? -23.376 24.817 3.244 1.00 14.36 77 ARG A CA 1
ATOM 576 C C . ARG A 1 77 ? -21.862 24.749 3.415 1.00 12.42 77 ARG A C 1
ATOM 577 O O . ARG A 1 77 ? -21.363 24.722 4.568 1.00 14.42 77 ARG A O 1
ATOM 585 N N . ILE A 1 78 ? -21.161 24.624 2.289 1.00 12.60 78 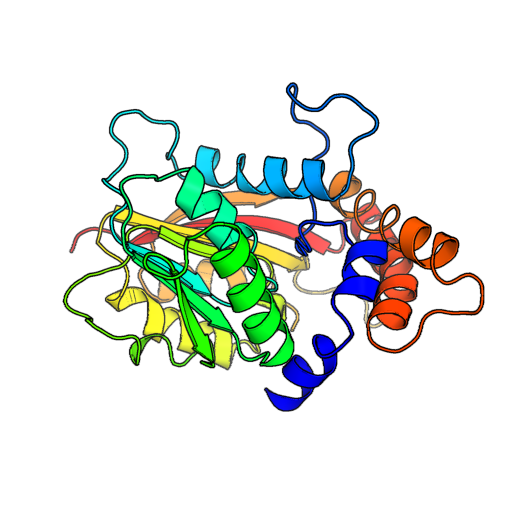ILE A N 1
ATOM 586 C CA . ILE A 1 78 ? -19.686 24.469 2.203 1.00 12.97 78 ILE A CA 1
ATOM 587 C C . ILE A 1 78 ? -19.106 25.657 1.443 1.00 12.94 78 ILE A C 1
ATOM 588 O O . ILE A 1 78 ? -19.724 26.113 0.471 1.00 14.07 78 ILE A O 1
ATOM 593 N N . LEU A 1 79 ? -17.928 26.107 1.856 1.00 12.47 79 LEU A N 1
ATOM 594 C CA . LEU A 1 79 ? -17.113 27.110 1.135 1.00 12.44 79 LEU A CA 1
ATOM 595 C C . LEU A 1 79 ? -15.716 26.541 0.903 1.00 12.30 79 LEU A C 1
ATOM 596 O O . LEU A 1 79 ? -15.111 26.045 1.853 1.00 13.06 79 LEU A O 1
ATOM 601 N N . ASP A 1 80 ? -15.211 26.686 -0.316 1.00 12.12 80 ASP A N 1
ATOM 602 C CA . ASP A 1 80 ? -13.808 26.377 -0.673 1.00 12.37 80 ASP A CA 1
ATOM 603 C C . ASP A 1 80 ? -13.156 27.680 -1.104 1.00 11.97 80 ASP A C 1
ATOM 604 O O . ASP A 1 80 ? -13.502 28.193 -2.178 1.00 13.67 80 ASP A O 1
ATOM 609 N N . ILE A 1 81 ? -12.294 28.222 -0.250 1.00 12.43 81 ILE A N 1
ATOM 610 C CA . ILE A 1 81 ? -11.587 29.507 -0.500 1.00 13.24 81 ILE A CA 1
ATOM 611 C C . ILE A 1 81 ? -10.312 29.208 -1.291 1.00 12.83 81 ILE A C 1
ATOM 612 O O . ILE A 1 81 ? -9.414 28.567 -0.748 1.00 13.35 81 ILE A O 1
ATOM 617 N N . GLY A 1 82 ? -10.203 29.722 -2.518 1.00 13.34 82 GLY A N 1
ATOM 618 C CA . GLY A 1 82 ? -9.035 29.452 -3.383 1.00 12.98 82 GLY A CA 1
ATOM 619 C C . GLY A 1 82 ? -9.138 28.062 -3.978 1.00 13.15 82 GLY A C 1
ATOM 620 O O . GLY A 1 82 ? -8.247 27.237 -3.766 1.00 13.66 82 GLY A O 1
ATOM 621 N N . CYS A 1 83 ? -10.230 27.808 -4.693 1.00 12.85 83 CYS A N 1
ATOM 622 C CA . CYS A 1 83 ? -10.742 26.437 -4.947 1.00 13.13 83 CYS A CA 1
ATOM 623 C C . CYS A 1 83 ? -9.967 25.717 -6.065 1.00 12.72 83 CYS A C 1
ATOM 624 O O . CYS A 1 83 ? -10.329 24.578 -6.393 1.00 12.89 83 CYS A O 1
ATOM 627 N N . GLY A 1 84 ? -8.907 26.317 -6.602 1.00 13.48 84 GLY A N 1
ATOM 628 C CA . GLY A 1 84 ? -8.070 25.677 -7.633 1.00 14.60 84 GLY A CA 1
ATOM 629 C C . GLY A 1 84 ? -8.901 25.237 -8.828 1.00 13.90 84 GLY A C 1
ATOM 630 O O . GLY A 1 84 ? -9.795 25.989 -9.274 1.00 14.37 84 GLY A O 1
ATOM 631 N N . TRP A 1 85 ? -8.653 24.018 -9.307 1.00 12.90 85 TRP A N 1
ATOM 632 C CA . TRP A 1 85 ? -9.337 23.449 -10.499 1.00 14.40 85 TRP A CA 1
ATOM 633 C C . TRP A 1 85 ? -10.550 22.595 -10.091 1.00 14.30 85 TRP A C 1
ATOM 634 O O . TRP A 1 85 ? -11.050 21.834 -10.923 1.00 16.24 85 TRP A O 1
ATOM 645 N N . GLY A 1 86 ? -11.056 22.757 -8.869 1.00 12.82 86 GLY A N 1
ATOM 646 C CA . GLY A 1 86 ? -12.451 22.394 -8.552 1.00 12.62 86 GLY A CA 1
ATOM 647 C C . GLY A 1 86 ? -12.658 20.974 -8.039 1.00 12.58 86 GLY A C 1
ATOM 648 O O . GLY A 1 86 ? -13.818 20.644 -7.722 1.00 13.63 86 GLY A O 1
ATOM 649 N N . TYR A 1 87 ? -11.626 20.147 -7.889 1.00 12.67 87 TYR A N 1
ATOM 650 C CA . TYR A 1 87 ? -11.858 18.728 -7.526 1.00 13.03 87 TYR A CA 1
ATOM 651 C C . TYR A 1 87 ? -12.224 18.587 -6.038 1.00 12.79 87 TYR A C 1
ATOM 652 O O . TYR A 1 87 ? -12.984 17.682 -5.694 1.00 13.28 87 TYR A O 1
ATOM 661 N N . ILE A 1 88 ? -11.723 19.438 -5.149 1.00 12.56 88 ILE A N 1
ATOM 662 C CA . ILE A 1 88 ? -12.140 19.369 -3.722 1.00 12.18 88 ILE A CA 1
ATOM 663 C C . ILE A 1 88 ? -13.660 19.570 -3.664 1.00 12.18 88 ILE A C 1
ATOM 664 O O . ILE A 1 88 ? -14.314 18.847 -2.923 1.00 12.47 88 ILE A O 1
ATOM 669 N N . LEU A 1 89 ? -14.214 20.530 -4.406 1.00 12.13 89 LEU A N 1
ATOM 670 C CA . LEU A 1 89 ? -15.679 20.755 -4.382 1.00 12.68 89 LEU A CA 1
ATOM 671 C C . LEU A 1 89 ? -16.405 19.525 -4.946 1.00 12.82 89 LEU A C 1
ATOM 672 O O . LEU A 1 89 ? -17.447 19.143 -4.404 1.00 13.24 89 LEU A O 1
ATOM 677 N N . LYS A 1 90 ? -15.889 18.940 -6.021 1.00 13.49 90 LYS A N 1
ATOM 678 C CA . LYS A 1 90 ? -16.472 17.700 -6.591 1.00 14.16 90 LYS A CA 1
ATOM 679 C C . LYS A 1 90 ? -16.454 16.594 -5.523 1.00 12.83 90 LYS A C 1
ATOM 680 O O . LYS A 1 90 ? -17.507 15.988 -5.268 1.00 13.97 90 LYS A O 1
ATOM 686 N N . TYR A 1 91 ? -15.302 16.345 -4.907 1.00 12.48 91 TYR A N 1
ATOM 687 C CA . TYR A 1 91 ? -15.172 15.326 -3.848 1.00 13.11 91 TYR A CA 1
ATOM 688 C C . TYR A 1 91 ? -16.188 15.607 -2.740 1.00 13.31 91 TYR A C 1
ATOM 689 O O . TYR A 1 91 ? -16.867 14.682 -2.265 1.00 13.35 91 TYR A O 1
ATOM 698 N N . LEU A 1 92 ? -16.288 16.855 -2.293 1.00 12.50 92 LEU A N 1
ATOM 699 C CA . LEU A 1 92 ? -17.181 17.181 -1.155 1.00 13.05 92 LEU A CA 1
ATOM 700 C C . LEU A 1 92 ? -18.655 16.988 -1.550 1.00 13.12 92 LEU A C 1
ATOM 701 O O . LEU A 1 92 ? -19.437 16.559 -0.699 1.00 13.89 92 LEU A O 1
ATOM 706 N N . ALA A 1 93 ? -19.032 17.272 -2.798 1.00 13.11 93 ALA A N 1
ATOM 707 C CA . ALA A 1 93 ? -20.423 17.046 -3.258 1.00 14.46 93 ALA A CA 1
ATOM 708 C C . ALA A 1 93 ? -20.749 15.552 -3.160 1.00 14.05 93 ALA A C 1
ATOM 709 O O . ALA A 1 93 ? -21.869 15.194 -2.742 1.00 15.34 93 ALA A O 1
ATOM 711 N N . ASP A 1 94 ? -19.795 14.689 -3.502 1.00 14.26 94 ASP A N 1
ATOM 712 C CA . ASP A 1 94 ? -19.978 13.217 -3.403 1.00 15.86 94 ASP A CA 1
ATOM 713 C C . ASP A 1 94 ? -19.964 12.781 -1.934 1.00 16.24 94 ASP A C 1
ATOM 714 O O . ASP A 1 94 ? -20.721 11.865 -1.569 1.00 18.65 94 ASP A O 1
ATOM 719 N N . ARG A 1 95 ? -19.123 13.401 -1.111 1.00 15.29 95 ARG A N 1
ATOM 720 C CA . ARG A 1 95 ? -18.927 12.988 0.304 1.00 16.20 95 ARG A CA 1
ATOM 721 C C . ARG A 1 95 ? -20.158 13.358 1.138 1.00 16.30 95 ARG A C 1
ATOM 722 O O . ARG A 1 95 ? -20.518 12.598 2.077 1.00 19.14 95 ARG A O 1
ATOM 730 N N . PHE A 1 96 ? -20.768 14.495 0.826 1.00 16.09 96 PHE A N 1
ATOM 731 C CA . PHE A 1 96 ? -21.960 15.028 1.531 1.00 16.84 96 PHE A CA 1
ATOM 732 C C . PHE A 1 96 ? -23.088 15.164 0.521 1.00 18.01 96 PHE A C 1
ATOM 733 O O . PHE A 1 96 ? -23.415 16.275 0.076 1.00 17.80 96 PHE A O 1
ATOM 741 N N . PRO A 1 97 ? -23.731 14.033 0.151 1.00 20.17 97 PRO A N 1
ATOM 742 C CA . PRO A 1 97 ? -24.715 14.031 -0.928 1.00 21.17 97 PRO A CA 1
ATOM 743 C C . PRO A 1 97 ? -25.969 14.854 -0.598 1.00 20.97 97 PRO A C 1
ATOM 744 O O . PRO A 1 97 ? -26.672 15.228 -1.525 1.00 24.93 97 PRO A O 1
ATOM 748 N N . HIS A 1 98 ? -26.204 15.136 0.689 1.00 21.49 98 HIS A N 1
ATOM 749 C CA . HIS A 1 98 ? -27.375 15.913 1.160 1.00 24.25 98 HIS A CA 1
ATOM 750 C C . HIS A 1 98 ? -27.018 17.397 1.243 1.00 21.57 98 HIS A C 1
ATOM 751 O O . HIS A 1 98 ? -27.906 18.194 1.541 1.00 22.25 98 HIS A O 1
ATOM 758 N N . CYS A 1 99 ? -25.764 17.763 0.989 1.00 18.32 99 CYS A N 1
ATOM 759 C CA . CYS A 1 99 ? -25.355 19.187 0.964 1.00 17.81 99 CYS A CA 1
ATOM 760 C C . CYS A 1 99 ? -25.732 19.776 -0.394 1.00 18.40 99 CYS A C 1
ATOM 761 O O . CYS A 1 99 ? -25.147 19.356 -1.398 1.00 18.13 99 CYS A O 1
ATOM 764 N N . MET A 1 100 ? -26.698 20.691 -0.427 1.00 19.22 100 MET A N 1
ATOM 765 C CA . MET A 1 100 ? -27.225 21.195 -1.712 1.00 20.61 100 MET A CA 1
ATOM 766 C C . MET A 1 100 ? -26.609 22.561 -2.031 1.00 19.49 100 MET A C 1
ATOM 767 O O . MET A 1 100 ? -26.951 23.130 -3.057 1.00 19.88 100 MET A O 1
ATOM 772 N N . ARG A 1 101 ? -25.657 23.035 -1.230 1.00 17.31 101 ARG A N 1
ATOM 773 C CA . ARG A 1 101 ? -24.990 24.323 -1.518 1.00 18.39 101 ARG A CA 1
ATOM 774 C C . ARG A 1 101 ? -23.507 24.261 -1.166 1.00 15.44 101 ARG A C 1
ATOM 775 O O . ARG A 1 101 ? -23.152 24.233 0.032 1.00 16.94 101 ARG A O 1
ATOM 783 N N . LEU A 1 102 ? -22.680 24.244 -2.205 1.00 14.95 102 LEU A N 1
ATOM 784 C CA . LEU A 1 102 ? -21.211 24.341 -2.088 1.00 13.96 102 LEU A CA 1
ATOM 785 C C . LEU A 1 102 ? -20.786 25.560 -2.896 1.00 14.67 102 LEU A C 1
ATOM 786 O O . LEU A 1 102 ? -21.201 25.666 -4.048 1.00 17.26 102 LEU A O 1
ATOM 791 N N . ASP A 1 103 ? -20.031 26.456 -2.273 1.00 13.72 103 ASP A N 1
ATOM 792 C CA . ASP A 1 103 ? -19.538 27.700 -2.909 1.00 14.77 103 ASP A CA 1
ATOM 793 C C . ASP A 1 103 ? -18.023 27.612 -3.070 1.00 13.90 103 ASP A C 1
ATOM 794 O O . ASP A 1 103 ? -17.329 27.251 -2.112 1.00 14.49 103 ASP A O 1
ATOM 799 N N . GLY A 1 104 ? -17.532 27.956 -4.255 1.00 14.31 104 GLY A N 1
ATOM 800 C CA . GLY A 1 104 ? -16.098 28.097 -4.521 1.00 15.01 104 GLY A CA 1
ATOM 801 C C . GLY A 1 104 ? -15.743 29.531 -4.830 1.00 15.22 104 GLY A C 1
ATOM 802 O O . GLY A 1 104 ? -16.461 30.181 -5.605 1.00 16.05 104 GLY A O 1
ATOM 803 N N . VAL A 1 105 ? -14.639 29.994 -4.265 1.00 14.98 105 VAL A N 1
ATOM 804 C CA . VAL A 1 105 ? 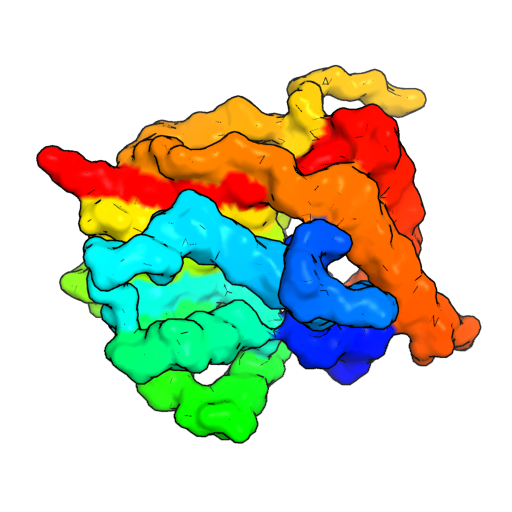-14.096 31.354 -4.488 1.00 15.97 105 VAL A CA 1
ATOM 805 C C . VAL A 1 105 ? -12.710 31.190 -5.108 1.00 14.63 105 VAL A C 1
ATOM 806 O O . VAL A 1 105 ? -11.933 30.326 -4.636 1.00 13.98 105 VAL A O 1
ATOM 810 N N . ASN A 1 106 ? -12.401 31.981 -6.127 1.00 14.23 106 ASN A N 1
ATOM 811 C CA . ASN A 1 106 ? -11.078 31.940 -6.787 1.00 14.36 106 ASN A CA 1
ATOM 812 C C . ASN A 1 106 ? -10.880 33.251 -7.537 1.00 15.82 106 ASN A C 1
ATOM 813 O O . ASN A 1 106 ? -11.863 33.808 -8.012 1.00 17.83 106 ASN A O 1
ATOM 818 N N . VAL A 1 107 ? -9.636 33.706 -7.618 1.00 16.47 107 VAL A N 1
ATOM 819 C CA . VAL A 1 107 ? -9.249 34.903 -8.412 1.00 19.13 107 VAL A CA 1
ATOM 820 C C . VAL A 1 107 ? -8.891 34.485 -9.838 1.00 18.72 107 VAL A C 1
ATOM 821 O O . VAL A 1 107 ? -8.868 35.371 -10.698 1.00 23.55 107 VAL A O 1
ATOM 825 N N . SER A 1 108 ? -8.637 33.199 -10.095 1.00 18.39 108 SER A N 1
ATOM 826 C CA . SER A 1 108 ? -8.189 32.689 -11.421 1.00 17.71 108 SER A CA 1
ATOM 827 C C . SER A 1 108 ? -9.394 32.370 -12.321 1.00 18.55 108 SER A C 1
ATOM 828 O O . SER A 1 108 ? -10.090 31.369 -12.072 1.00 18.47 108 SER A O 1
ATOM 831 N N . ARG A 1 109 ? -9.602 33.155 -13.377 1.00 21.60 109 ARG A N 1
ATOM 832 C CA . ARG A 1 109 ? -10.698 32.911 -14.349 1.00 22.30 109 ARG A CA 1
ATOM 833 C C . ARG A 1 109 ? -10.452 31.572 -15.061 1.00 19.78 109 ARG A C 1
ATOM 834 O O . ARG A 1 109 ? -11.421 30.826 -15.258 1.00 20.39 109 ARG A O 1
ATOM 842 N N . GLU A 1 110 ? -9.211 31.271 -15.443 1.00 21.37 110 GLU A N 1
ATOM 843 C CA . GLU A 1 110 ? -8.897 30.011 -16.173 1.00 21.36 110 GLU A CA 1
ATOM 844 C C . GLU A 1 110 ? -9.243 28.816 -15.275 1.00 18.01 110 GLU A C 1
ATOM 845 O O . GLU A 1 110 ? -9.843 27.828 -15.758 1.00 19.75 110 GLU A O 1
ATOM 851 N N . GLN A 1 111 ? -8.885 28.875 -13.998 1.00 16.84 111 GLN A N 1
ATOM 852 C CA . GLN A 1 111 ? -9.227 27.766 -13.074 1.00 16.48 111 GLN A CA 1
ATOM 853 C C . GLN A 1 111 ? -10.751 27.688 -12.929 1.00 16.73 111 GLN A C 1
ATOM 854 O O . GLN A 1 111 ? -11.276 26.579 -12.948 1.00 15.63 111 GLN A O 1
ATOM 860 N N . LEU A 1 112 ? -11.450 28.815 -12.788 1.00 16.05 112 LEU A N 1
ATOM 861 C CA . LEU A 1 112 ? -12.928 28.782 -12.628 1.00 16.18 112 LEU A CA 1
ATOM 862 C C . LEU A 1 112 ? -13.594 28.212 -13.888 1.00 16.57 112 LEU A C 1
ATOM 863 O O . LEU A 1 112 ? -14.575 27.477 -13.736 1.00 16.07 112 LEU A O 1
ATOM 868 N N . GLU A 1 113 ? -13.097 28.529 -15.085 1.00 17.86 113 GLU A N 1
ATOM 869 C CA . GLU A 1 113 ? -13.660 27.967 -16.337 1.00 18.45 113 GLU A CA 1
ATOM 870 C C . GLU A 1 113 ? -13.536 26.441 -16.269 1.00 17.00 113 GLU A C 1
ATOM 871 O O . GLU A 1 113 ? -14.495 25.734 -16.612 1.00 17.39 113 GLU A O 1
ATOM 877 N N . TYR A 1 114 ? -12.387 25.937 -15.831 1.00 17.09 114 TYR A N 1
ATOM 878 C CA . TYR A 1 114 ? -12.182 24.475 -15.704 1.00 15.72 114 TYR A CA 1
ATOM 879 C C . TYR A 1 114 ? -13.124 23.927 -14.619 1.00 14.98 114 TYR A C 1
ATOM 880 O O . TYR A 1 114 ? -13.727 22.869 -14.814 1.00 14.89 114 TYR A O 1
ATOM 889 N N . CYS A 1 115 ? -13.234 24.595 -13.473 1.00 15.27 115 CYS A N 1
ATOM 890 C CA . CYS A 1 115 ? -14.151 24.145 -12.391 1.00 15.07 115 CYS A CA 1
ATOM 891 C C . CYS A 1 115 ? -15.558 23.947 -12.978 1.00 14.11 115 CYS A C 1
ATOM 892 O O . CYS A 1 115 ? -16.209 22.926 -12.686 1.00 16.64 115 CYS A O 1
ATOM 895 N N . ALA A 1 116 ? -16.049 24.922 -13.734 1.00 15.26 116 ALA A N 1
ATOM 896 C CA . ALA A 1 116 ? -17.429 24.884 -14.258 1.00 16.88 116 ALA A CA 1
ATOM 897 C C . ALA A 1 116 ? -17.576 23.679 -15.196 1.00 16.75 116 ALA A C 1
ATOM 898 O O . ALA A 1 116 ? -18.596 23.005 -15.144 1.00 18.19 116 ALA A O 1
ATOM 900 N N . GLN A 1 117 ? -16.561 23.412 -16.010 1.00 16.43 117 GLN A N 1
ATOM 901 C CA . GLN A 1 117 ? -16.551 22.254 -16.940 1.00 16.75 117 GLN A CA 1
ATOM 902 C C . GLN A 1 117 ? -16.552 20.942 -16.154 1.00 16.24 117 GLN A C 1
ATOM 903 O O . GLN A 1 117 ? -17.346 20.049 -16.477 1.00 16.63 117 GLN A O 1
ATOM 909 N N . LEU A 1 118 ? -15.690 20.823 -15.149 1.00 15.85 118 LEU A N 1
ATOM 910 C CA . LEU A 1 118 ? -15.607 19.607 -14.310 1.00 15.89 118 LEU A CA 1
ATOM 911 C C . LEU A 1 118 ? -16.954 19.368 -13.621 1.00 15.91 118 LEU A C 1
ATOM 912 O O . LEU A 1 118 ? -17.455 18.243 -13.606 1.00 16.32 118 LEU A O 1
ATOM 917 N N . HIS A 1 119 ? -17.531 20.401 -13.037 1.00 14.62 119 HIS A N 1
ATOM 918 C CA . HIS A 1 119 ? -18.790 20.241 -12.268 1.00 15.13 119 HIS A CA 1
ATOM 919 C C . HIS A 1 119 ? -19.926 19.873 -13.230 1.00 16.07 119 HIS A C 1
ATOM 920 O O . HIS A 1 119 ? -20.759 19.014 -12.889 1.00 17.44 119 HIS A O 1
ATOM 927 N N . ALA A 1 120 ? -19.946 20.480 -14.409 1.00 17.77 120 ALA A N 1
ATOM 928 C CA . ALA A 1 120 ? -20.987 20.202 -15.422 1.00 18.16 120 ALA A CA 1
ATOM 929 C C . ALA A 1 120 ? -20.853 18.756 -15.918 1.00 18.32 120 ALA A C 1
ATOM 930 O O . ALA A 1 120 ? -21.892 18.113 -16.121 1.00 20.80 120 ALA A O 1
ATOM 932 N N . LYS A 1 121 ? -19.621 18.246 -16.064 1.00 17.78 121 LYS A N 1
ATOM 933 C CA . LYS A 1 121 ? -19.354 16.836 -16.476 1.00 20.57 121 LYS A CA 1
ATOM 934 C C . LYS A 1 121 ? -20.059 15.890 -15.501 1.00 19.16 121 LYS A C 1
ATOM 935 O O . LYS A 1 121 ? -20.536 14.844 -15.927 1.00 20.35 121 LYS A O 1
ATOM 941 N N . HIS A 1 122 ? -20.111 16.257 -14.224 1.00 19.25 122 HIS A N 1
ATOM 942 C CA . HIS A 1 122 ? -20.651 15.401 -13.137 1.00 18.75 122 HIS A CA 1
ATOM 943 C C . HIS A 1 122 ? -22.084 15.802 -12.766 1.00 18.23 122 HIS A C 1
ATOM 944 O O . HIS A 1 122 ? -22.628 15.197 -11.824 1.00 20.79 122 HIS A O 1
ATOM 951 N N . GLY A 1 123 ? -22.710 16.724 -13.506 1.00 19.56 123 GLY A N 1
ATOM 952 C CA . GLY A 1 123 ? -24.074 17.205 -13.213 1.00 19.84 123 GLY A CA 1
ATOM 953 C C . GLY A 1 123 ? -24.191 17.850 -11.837 1.00 18.37 123 GLY A C 1
ATOM 954 O O . GLY A 1 123 ? -25.258 17.710 -11.211 1.00 22.23 123 GLY A O 1
ATOM 955 N N . LEU A 1 124 ? -23.148 18.553 -11.382 1.00 16.90 124 LEU A N 1
ATOM 956 C CA . LEU A 1 124 ? -23.084 19.168 -10.030 1.00 17.94 124 LEU A CA 1
ATOM 957 C C . LEU A 1 124 ? -23.337 20.674 -10.079 1.00 19.56 124 LEU A C 1
ATOM 958 O O . LEU A 1 124 ? -23.290 21.283 -9.017 1.00 20.48 124 LEU A O 1
ATOM 963 N N . GLU A 1 125 ? -23.629 21.249 -11.246 1.00 20.45 125 GLU A N 1
ATOM 964 C CA . GLU A 1 125 ? -23.695 22.726 -11.401 1.00 24.21 125 GLU A CA 1
ATOM 965 C C . GLU A 1 125 ? -24.863 23.312 -10.585 1.00 23.89 125 GLU A C 1
ATOM 966 O O . GLU A 1 125 ? -24.772 24.503 -10.234 1.00 28.42 125 GLU A O 1
ATOM 972 N N . ASP A 1 126 ? -25.906 22.540 -10.249 1.00 23.12 126 ASP A N 1
ATOM 973 C CA . ASP A 1 126 ? -27.047 23.069 -9.442 1.00 27.22 126 ASP A CA 1
ATOM 974 C C . ASP A 1 126 ? -26.711 23.037 -7.939 1.00 25.29 126 ASP A C 1
ATOM 975 O O . ASP A 1 126 ? -27.442 23.662 -7.158 1.00 32.68 126 ASP A O 1
ATOM 980 N N . ARG A 1 127 ? -25.645 22.348 -7.536 1.00 18.67 127 ARG A N 1
ATOM 981 C CA . ARG A 1 127 ? -25.210 22.281 -6.120 1.00 17.35 127 ARG A CA 1
ATOM 982 C C . ARG A 1 127 ? -23.967 23.139 -5.883 1.00 16.01 127 ARG A C 1
ATOM 983 O O . ARG A 1 127 ? -23.814 23.594 -4.747 1.00 18.16 127 ARG A O 1
ATOM 991 N N . ILE A 1 128 ? -23.106 23.343 -6.884 1.00 17.10 128 ILE A N 1
ATOM 992 C CA . ILE A 1 128 ? -21.813 24.064 -6.697 1.00 15.96 128 ILE A CA 1
ATOM 993 C C . ILE A 1 128 ? -21.881 25.400 -7.429 1.00 15.52 128 ILE A C 1
ATOM 994 O O . ILE A 1 128 ? -22.043 25.395 -8.658 1.00 18.05 128 ILE A O 1
ATOM 999 N N . ASN A 1 129 ? -21.763 26.481 -6.675 1.00 15.94 129 ASN A N 1
ATOM 1000 C CA . ASN A 1 129 ? -21.729 27.877 -7.162 1.00 16.95 129 ASN A CA 1
ATOM 1001 C C . ASN A 1 129 ? -20.275 28.335 -7.202 1.00 15.69 129 ASN A C 1
ATOM 1002 O O . ASN A 1 129 ? -19.532 28.022 -6.256 1.00 18.23 129 ASN A O 1
ATOM 1007 N N . LEU A 1 130 ? -19.899 29.074 -8.236 1.00 15.65 130 LEU A N 1
ATOM 1008 C CA . LEU A 1 130 ? -18.512 29.568 -8.415 1.00 15.43 130 LEU A CA 1
ATOM 1009 C C . LEU A 1 130 ? -18.522 31.092 -8.453 1.00 15.90 130 LEU A C 1
ATOM 1010 O O . LEU A 1 130 ? -19.397 31.673 -9.140 1.00 19.35 130 LEU A O 1
ATOM 1015 N N . TYR A 1 131 ? -17.542 31.698 -7.785 1.00 15.57 131 TYR A N 1
ATOM 1016 C CA . TYR A 1 131 ? -17.418 33.168 -7.644 1.00 16.97 131 TYR A CA 1
ATOM 1017 C C . TYR A 1 131 ? -15.976 33.570 -7.936 1.00 17.90 131 TYR A C 1
ATOM 1018 O O . TYR A 1 131 ? -15.050 33.038 -7.298 1.00 17.89 131 TYR A O 1
ATOM 1027 N N . GLN A 1 132 ? -15.800 34.497 -8.873 1.00 19.32 132 GLN A N 1
ATOM 1028 C CA . GLN A 1 132 ? -14.511 35.198 -9.062 1.00 19.26 132 GLN A CA 1
ATOM 1029 C C . GLN A 1 132 ? -14.448 36.310 -8.012 1.00 18.18 132 GLN A C 1
ATOM 1030 O O . GLN A 1 132 ? -15.102 37.363 -8.166 1.00 22.82 132 GLN A O 1
ATOM 1036 N N . CYS A 1 133 ? -13.678 36.054 -6.970 1.00 19.51 133 CYS A N 1
ATOM 1037 C CA . CYS A 1 133 ? -13.752 36.759 -5.672 1.00 24.26 133 CYS A CA 1
ATOM 1038 C C . CYS A 1 133 ? -12.404 36.557 -4.979 1.00 22.26 133 CYS A C 1
ATOM 1039 O O . CYS A 1 133 ? -11.942 35.412 -4.940 1.00 23.87 133 CYS A O 1
ATOM 1042 N N . ASN A 1 134 ? -11.790 37.626 -4.482 1.00 20.57 134 ASN A N 1
ATOM 1043 C CA . ASN A 1 134 ? -10.644 37.533 -3.547 1.00 19.59 134 ASN A CA 1
ATOM 1044 C C . ASN A 1 134 ? -11.137 37.000 -2.194 1.00 19.79 134 ASN A C 1
ATOM 1045 O O . ASN A 1 134 ? -12.254 37.360 -1.767 1.00 20.66 134 ASN A O 1
ATOM 1050 N N . ALA A 1 135 ? -10.318 36.207 -1.515 1.00 17.80 135 ALA A N 1
ATOM 1051 C CA . ALA A 1 135 ? -10.593 35.696 -0.151 1.00 18.45 135 ALA A CA 1
ATOM 1052 C C . ALA A 1 135 ? -11.001 36.837 0.795 1.00 19.48 135 ALA A C 1
ATOM 1053 O O . ALA A 1 135 ? -11.850 36.606 1.671 1.00 21.67 135 ALA A O 1
ATOM 1055 N N . GLN A 1 136 ? -10.426 38.025 0.640 1.00 20.33 136 GLN A N 1
ATOM 1056 C CA . GLN A 1 136 ? -10.721 39.162 1.552 1.00 23.62 136 GLN A CA 1
ATOM 1057 C C . GLN A 1 136 ? -12.186 39.588 1.397 1.00 23.86 136 GLN A C 1
ATOM 1058 O O . GLN A 1 136 ? -12.675 40.257 2.300 1.00 25.66 136 GLN A O 1
ATOM 1064 N N . ASP A 1 137 ? -12.851 39.209 0.300 1.00 23.77 137 ASP A N 1
ATOM 1065 C CA . ASP A 1 137 ? -14.232 39.646 -0.031 1.00 22.63 137 ASP A CA 1
ATOM 1066 C C . ASP A 1 137 ? -15.253 38.524 0.231 1.00 21.26 137 ASP A C 1
ATOM 1067 O O . ASP A 1 137 ? -16.377 38.618 -0.311 1.00 22.65 137 ASP A O 1
ATOM 1072 N N . VAL A 1 138 ? -14.951 37.517 1.061 1.00 19.76 138 VAL A N 1
ATOM 1073 C CA . VAL A 1 138 ? -15.958 36.454 1.371 1.00 20.60 138 VAL A CA 1
ATOM 1074 C C . VAL A 1 138 ? -17.192 37.064 2.063 1.00 20.53 138 VAL A C 1
ATOM 1075 O O . VAL A 1 138 ? -18.243 36.411 2.051 1.00 21.57 138 VAL A O 1
ATOM 1079 N N . ASP A 1 139 ? -17.098 38.264 2.645 1.00 20.39 139 ASP A N 1
ATOM 1080 C CA . ASP A 1 139 ? -18.281 38.957 3.233 1.00 23.12 139 ASP A CA 1
ATOM 1081 C C . ASP A 1 139 ? -19.304 39.334 2.149 1.00 22.58 139 ASP A C 1
ATOM 1082 O O . ASP A 1 139 ? -20.448 39.605 2.522 1.00 26.02 139 ASP A O 1
ATOM 1087 N N . LEU A 1 140 ? -18.922 39.323 0.868 1.00 23.32 140 LEU A N 1
ATOM 1088 C CA . LEU A 1 140 ? -19.827 39.639 -0.269 1.00 24.63 140 LEU A CA 1
ATOM 1089 C C . LEU A 1 140 ? -20.584 38.390 -0.736 1.00 22.61 140 LEU A C 1
ATOM 1090 O O . LEU A 1 140 ? -21.469 38.536 -1.591 1.00 21.44 140 LEU A O 1
ATOM 1095 N N . LEU A 1 141 ? -20.246 37.195 -0.251 1.00 20.64 141 LEU A N 1
ATOM 1096 C CA . LEU A 1 141 ? -20.956 35.982 -0.723 1.00 19.86 141 LEU A CA 1
ATOM 1097 C C . LEU A 1 141 ? -22.443 36.106 -0.394 1.00 20.18 141 LEU A C 1
ATOM 1098 O O . LEU A 1 141 ? -22.833 36.691 0.620 1.00 21.40 141 LEU A O 1
ATOM 1103 N N . PRO A 1 142 ? -23.330 35.562 -1.249 1.00 19.87 142 PRO A N 1
ATOM 1104 C CA . PRO A 1 142 ? -24.763 35.657 -1.014 1.00 20.91 142 PRO A CA 1
ATOM 1105 C C . PRO A 1 142 ? -25.232 34.949 0.267 1.00 20.70 142 PRO A C 1
ATOM 1106 O O . PRO A 1 142 ? -24.583 34.047 0.764 1.00 19.22 142 PRO A O 1
ATOM 1110 N N . ASP A 1 143 ? -26.394 35.379 0.739 1.00 22.22 143 ASP A N 1
ATOM 1111 C CA . ASP A 1 143 ? -27.199 34.748 1.812 1.00 23.31 143 ASP A CA 1
ATOM 1112 C C . ASP A 1 143 ? -26.370 34.600 3.088 1.00 22.69 143 ASP A C 1
ATOM 1113 O O . ASP A 1 143 ? -26.147 33.465 3.510 1.00 23.49 143 ASP A O 1
ATOM 1118 N N . ALA A 1 144 ? -26.000 35.714 3.724 1.00 24.39 144 ALA A N 1
ATOM 1119 C CA . ALA A 1 144 ? -25.317 35.708 5.039 1.00 25.10 144 ALA A CA 1
ATOM 1120 C C . ALA A 1 144 ? -26.181 34.985 6.081 1.00 24.27 144 ALA A C 1
ATOM 1121 O O . ALA A 1 144 ? -25.601 34.475 7.044 1.00 28.63 144 ALA A O 1
ATOM 1123 N N . ALA A 1 145 ? -27.505 34.911 5.890 1.00 26.93 145 ALA A N 1
ATOM 1124 C CA . ALA A 1 145 ? -28.446 34.222 6.810 1.00 27.92 145 ALA A CA 1
ATOM 1125 C C . ALA A 1 145 ? -28.179 32.710 6.869 1.00 26.85 145 ALA A C 1
ATOM 1126 O O . ALA A 1 145 ? -28.628 32.093 7.849 1.00 27.90 145 ALA A O 1
ATOM 1128 N N . THR A 1 146 ? -27.485 32.117 5.884 1.00 23.43 146 THR A N 1
ATOM 1129 C CA . THR A 1 146 ? -27.093 30.685 5.922 1.00 22.62 146 THR A CA 1
ATOM 1130 C C . THR A 1 146 ? -25.585 30.601 6.133 1.00 21.17 146 THR A C 1
ATOM 1131 O O . THR A 1 146 ? -24.810 30.785 5.192 1.00 19.27 146 THR A O 1
ATOM 1135 N N . PRO A 1 147 ? -25.120 30.322 7.369 1.00 19.99 147 PRO A N 1
ATOM 1136 C CA . PRO A 1 147 ? -23.690 30.222 7.630 1.00 17.61 147 PRO A CA 1
ATOM 1137 C C . PRO A 1 147 ? -23.100 28.938 7.036 1.00 16.85 147 PRO A C 1
ATOM 1138 O O . PRO A 1 147 ? -23.832 28.012 6.690 1.00 17.74 147 PRO A O 1
ATOM 1142 N N . TYR A 1 148 ? -21.780 28.919 6.926 1.00 16.38 148 TYR A N 1
ATOM 1143 C CA . TYR A 1 148 ? -21.013 27.760 6.415 1.00 15.23 148 TYR A CA 1
ATOM 1144 C C . TYR A 1 148 ? -20.741 26.775 7.551 1.00 14.37 148 TYR A C 1
ATOM 1145 O O . TYR A 1 148 ? -20.286 27.168 8.647 1.00 15.82 148 TYR A O 1
ATOM 1154 N N . ASP A 1 149 ? -20.964 25.497 7.282 1.00 14.57 149 ASP A N 1
ATOM 1155 C CA . ASP A 1 149 ? -20.660 24.399 8.239 1.00 14.36 149 ASP A CA 1
ATOM 1156 C C . ASP A 1 149 ? -19.214 23.937 8.080 1.00 13.55 149 ASP A C 1
ATOM 1157 O O . ASP A 1 149 ? -18.644 23.389 9.030 1.00 14.22 149 ASP A O 1
ATOM 1162 N N . LEU A 1 150 ? -18.658 24.094 6.885 1.00 12.91 150 LEU A N 1
ATOM 1163 C CA . LEU A 1 150 ? -17.332 23.563 6.509 1.00 13.08 150 LEU A CA 1
ATOM 1164 C C . LEU A 1 150 ? -16.718 24.529 5.513 1.00 12.53 150 LEU A C 1
ATOM 1165 O O . LEU A 1 150 ? -17.353 24.839 4.486 1.00 13.86 150 LEU A O 1
ATOM 1170 N N . VAL A 1 151 ? -15.527 24.990 5.841 1.00 12.39 151 VAL A N 1
ATOM 1171 C CA . VAL A 1 151 ? -14.745 25.925 5.003 1.00 12.95 151 VAL A CA 1
ATOM 1172 C C . VAL A 1 151 ? -13.395 25.281 4.750 1.00 12.41 151 VAL A C 1
ATOM 1173 O O . VAL A 1 151 ? -12.726 24.859 5.728 1.00 13.33 151 VAL A O 1
ATOM 1177 N N . ILE A 1 152 ? -13.006 25.209 3.484 1.00 12.44 152 ILE A N 1
ATOM 1178 C CA . ILE A 1 152 ? -11.685 24.657 3.075 1.00 12.19 152 ILE A CA 1
ATOM 1179 C C . ILE A 1 152 ? -10.777 25.809 2.674 1.00 11.95 152 ILE A C 1
ATOM 1180 O O . ILE A 1 152 ? -11.201 26.677 1.907 1.00 12.71 152 ILE A O 1
ATOM 1185 N N . ILE A 1 153 ? -9.540 25.795 3.162 1.00 11.56 153 ILE A N 1
ATOM 1186 C CA . ILE A 1 153 ? -8.483 26.746 2.730 1.00 11.87 153 ILE A CA 1
ATOM 1187 C C . ILE A 1 153 ? -7.206 25.928 2.540 1.00 11.33 153 ILE A C 1
ATOM 1188 O O . ILE A 1 153 ? -6.369 25.824 3.460 1.00 12.29 153 ILE A O 1
ATOM 1193 N N . ARG A 1 154 ? -7.098 25.322 1.367 1.00 11.54 154 ARG A N 1
ATOM 1194 C CA . ARG A 1 154 ? -6.103 24.260 1.090 1.00 12.72 154 ARG A CA 1
ATOM 1195 C C . ARG A 1 154 ? -4.9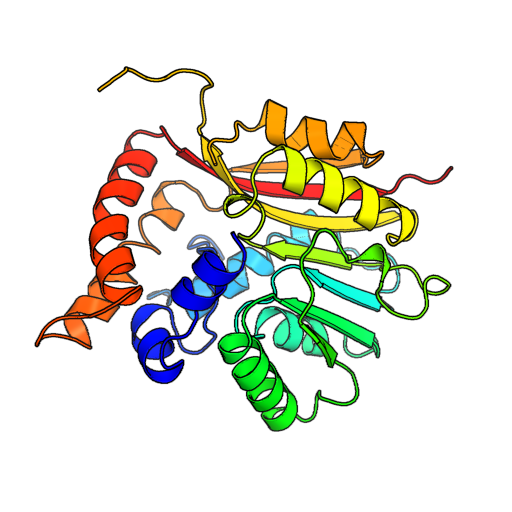81 24.851 0.227 1.00 12.23 154 ARG A C 1
ATOM 1196 O O . ARG A 1 154 ? -5.137 24.938 -0.999 1.00 12.71 154 ARG A O 1
ATOM 1204 N N . GLY A 1 155 ? -3.867 25.247 0.846 1.00 13.08 155 GLY A N 1
ATOM 1205 C CA . GLY A 1 155 ? -2.686 25.729 0.104 1.00 13.81 155 GLY A CA 1
ATOM 1206 C C . GLY A 1 155 ? -2.876 27.105 -0.497 1.00 14.41 155 GLY A C 1
ATOM 1207 O O . GLY A 1 155 ? -2.366 27.331 -1.607 1.00 17.24 155 GLY A O 1
ATOM 1208 N N . VAL A 1 156 ? -3.571 27.994 0.203 1.00 13.69 156 VAL A N 1
ATOM 1209 C CA . VAL A 1 156 ? -3.991 29.319 -0.335 1.00 15.02 156 VAL A CA 1
ATOM 1210 C C . VAL A 1 156 ? -3.330 30.459 0.451 1.00 17.07 156 VAL A C 1
ATOM 1211 O O . VAL A 1 156 ? -2.829 31.398 -0.176 1.00 18.43 156 VAL A O 1
ATOM 1215 N N . ILE A 1 157 ? -3.362 30.402 1.779 1.00 17.93 157 ILE A N 1
ATOM 1216 C CA . ILE A 1 157 ? -2.877 31.505 2.658 1.00 18.23 157 ILE A CA 1
ATOM 1217 C C . ILE A 1 157 ? -1.381 31.772 2.403 1.00 19.10 157 ILE A C 1
ATOM 1218 O O . ILE A 1 157 ? -0.965 32.923 2.577 1.00 21.76 157 ILE A O 1
ATOM 1223 N N . SER A 1 158 ? -0.635 30.790 1.899 1.00 20.51 158 SER A N 1
ATOM 1224 C CA . SER A 1 158 ? 0.797 31.042 1.590 1.00 24.98 158 SER A CA 1
ATOM 1225 C C . SER A 1 158 ? 0.908 32.080 0.463 1.00 25.33 158 SER A C 1
ATOM 1226 O O . SER A 1 158 ? 2.003 32.626 0.273 1.00 29.85 158 SER A O 1
ATOM 1229 N N . HIS A 1 159 ? -0.195 32.329 -0.254 1.00 24.70 159 HIS A N 1
ATOM 1230 C CA . HIS A 1 159 ? -0.226 33.318 -1.366 1.00 24.98 159 HIS A CA 1
ATOM 1231 C C . HIS A 1 159 ? -0.652 34.685 -0.824 1.00 25.16 159 HIS A C 1
ATOM 1232 O O . HIS A 1 159 ? -0.720 35.638 -1.621 1.00 33.56 159 HIS A O 1
ATOM 1239 N N . PHE A 1 160 ? -0.909 34.778 0.482 1.00 24.39 160 PHE A N 1
ATOM 1240 C CA . PHE A 1 160 ? -1.412 36.049 1.060 1.00 26.43 160 PHE A CA 1
ATOM 1241 C C . PHE A 1 160 ? -0.357 36.760 1.904 1.00 29.79 160 PHE A C 1
ATOM 1242 O O . PHE A 1 160 ? 0.374 36.113 2.673 1.00 28.88 160 PHE A O 1
ATOM 1250 N N . PRO A 1 161 ? -0.304 38.109 1.829 1.00 29.74 161 PRO A N 1
ATOM 1251 C CA . PRO A 1 161 ? 0.510 38.924 2.733 1.00 32.14 161 PRO A CA 1
ATOM 1252 C C . PRO A 1 161 ? -0.191 38.905 4.106 1.00 31.17 161 PRO A C 1
ATOM 1253 O O . PRO A 1 161 ? -1.404 38.743 4.160 1.00 28.81 161 PRO A O 1
ATOM 1257 N N . ASN A 1 162 ? 0.546 39.207 5.177 1.00 31.48 162 ASN A N 1
ATOM 1258 C CA . ASN A 1 162 ? -0.015 39.113 6.554 1.00 31.78 162 ASN A CA 1
ATOM 1259 C C . ASN A 1 162 ? -1.268 39.989 6.695 1.00 29.01 162 ASN A C 1
ATOM 1260 O O . ASN A 1 162 ? -2.250 39.501 7.282 1.00 30.40 162 ASN A O 1
ATOM 1265 N N . ALA A 1 163 ? -1.268 41.199 6.129 1.00 30.05 163 ALA A N 1
ATOM 1266 C CA . ALA A 1 163 ? -2.461 42.071 6.227 1.00 30.24 163 ALA A CA 1
ATOM 1267 C C . ALA A 1 163 ? -3.661 41.406 5.539 1.00 27.17 163 ALA A C 1
ATOM 1268 O O . ALA A 1 163 ? -4.759 41.435 6.117 1.00 27.50 163 ALA A O 1
ATOM 1270 N N . LEU A 1 164 ? -3.450 40.814 4.359 1.00 25.61 164 LEU A N 1
ATOM 1271 C CA . LEU A 1 164 ? -4.551 40.147 3.609 1.00 23.77 164 LEU A CA 1
ATOM 1272 C C . LEU A 1 164 ? -5.077 38.939 4.396 1.00 21.27 164 LEU A C 1
ATOM 1273 O O . LEU A 1 164 ? -6.305 38.767 4.459 1.00 22.19 164 LEU A O 1
ATOM 1278 N N . TYR A 1 165 ? -4.175 38.156 4.994 1.00 21.89 165 TYR A N 1
ATOM 1279 C CA . TYR A 1 165 ? -4.579 36.952 5.765 1.00 20.10 165 TYR A CA 1
ATOM 1280 C C . TYR A 1 165 ? -5.452 37.382 6.949 1.00 19.96 165 TYR A C 1
ATOM 1281 O O . TYR A 1 165 ? -6.528 36.802 7.150 1.00 20.27 165 TYR A O 1
ATOM 1290 N N . GLU A 1 166 ? -5.026 38.427 7.662 1.00 22.85 166 GLU A N 1
ATOM 1291 C CA . GLU A 1 166 ? -5.792 38.936 8.830 1.00 23.77 166 GLU A CA 1
ATOM 1292 C C . GLU A 1 166 ? -7.148 39.482 8.364 1.00 22.05 166 GLU A C 1
ATOM 1293 O O . GLU A 1 166 ? -8.159 39.180 9.015 1.00 22.08 166 GLU A O 1
ATOM 1299 N N . LYS A 1 167 ? -7.162 40.226 7.254 1.00 23.04 167 LYS A N 1
ATOM 1300 C CA . LYS A 1 167 ? -8.421 40.805 6.716 1.00 24.37 167 LYS A CA 1
ATOM 1301 C C . LYS A 1 167 ? -9.375 39.689 6.272 1.00 20.27 167 LYS A C 1
ATOM 1302 O O . LYS A 1 167 ? -10.577 39.788 6.570 1.00 23.28 167 LYS A O 1
ATOM 1308 N N . ALA A 1 168 ? -8.844 38.661 5.603 1.00 20.94 168 ALA A N 1
ATOM 1309 C CA . ALA A 1 168 ? -9.671 37.540 5.096 1.00 20.45 168 ALA A CA 1
ATOM 1310 C C . ALA A 1 168 ? -10.315 36.777 6.259 1.00 18.00 168 ALA A C 1
ATOM 1311 O O . ALA A 1 168 ? -11.508 36.454 6.163 1.00 17.51 168 ALA A O 1
ATOM 1313 N N . MET A 1 169 ? -9.550 36.513 7.321 1.00 19.13 169 MET A N 1
ATOM 1314 C CA . MET A 1 169 ? -10.093 35.776 8.494 1.00 18.00 169 MET A CA 1
ATOM 1315 C C . MET A 1 169 ? -11.178 36.611 9.188 1.00 18.56 169 MET A C 1
ATOM 1316 O O . MET A 1 169 ? -12.128 36.016 9.720 1.00 19.73 169 MET A O 1
ATOM 1321 N N . LYS A 1 170 ? -10.996 37.934 9.239 1.00 20.51 170 LYS A N 1
ATOM 1322 C CA . LYS A 1 170 ? -12.004 38.834 9.862 1.00 21.66 170 LYS A CA 1
ATOM 1323 C C . LYS A 1 170 ? -13.305 38.753 9.052 1.00 20.18 170 LYS A C 1
ATOM 1324 O O . LYS A 1 170 ? -14.380 38.692 9.666 1.00 22.84 170 LYS A O 1
ATOM 1330 N N . ALA A 1 171 ? -13.188 38.724 7.722 1.00 19.47 171 ALA A N 1
ATOM 1331 C CA . ALA A 1 171 ? -14.353 38.635 6.816 1.00 20.83 171 ALA A CA 1
ATOM 1332 C C . ALA A 1 171 ? -14.999 37.254 6.946 1.00 20.55 171 ALA A C 1
ATOM 1333 O O . ALA A 1 171 ? -16.229 37.164 6.826 1.00 20.58 171 ALA A O 1
ATOM 1335 N N . LEU A 1 172 ? -14.197 36.214 7.192 1.00 19.01 172 LEU A N 1
ATOM 1336 C CA . LEU A 1 172 ? -14.701 34.824 7.205 1.00 17.50 172 LEU A CA 1
ATOM 1337 C C . LEU A 1 172 ? -15.457 34.520 8.504 1.00 16.77 172 LEU A C 1
ATOM 1338 O O . LEU A 1 172 ? -16.526 33.895 8.426 1.00 17.35 172 LEU A O 1
ATOM 1343 N N . TYR A 1 173 ? -14.952 34.955 9.659 1.00 17.95 173 TYR A N 1
ATOM 1344 C CA . TYR A 1 173 ? -15.470 34.496 10.976 1.00 18.53 173 TYR A CA 1
ATOM 1345 C C . TYR A 1 173 ? -16.998 34.608 11.064 1.00 18.78 173 TYR A C 1
ATOM 1346 O O . TYR A 1 173 ? -17.652 33.637 11.450 1.00 18.62 173 TYR A O 1
ATOM 1355 N N . PRO A 1 174 ? -17.636 35.763 10.735 1.00 20.13 174 PRO A N 1
ATOM 1356 C CA . PRO A 1 174 ? -19.090 35.904 10.870 1.00 22.39 174 PRO A CA 1
ATOM 1357 C C . PRO A 1 174 ? -19.892 34.943 9.982 1.00 22.09 174 PRO A C 1
ATOM 1358 O O . PRO A 1 174 ? -21.059 34.711 10.254 1.00 24.77 174 PRO A O 1
ATOM 1362 N N . ARG A 1 175 ? -19.248 34.418 8.936 1.00 19.39 175 ARG A N 1
ATOM 1363 C CA . ARG A 1 175 ? -19.896 33.542 7.930 1.00 20.31 175 ARG A CA 1
ATOM 1364 C C . ARG A 1 175 ? -19.825 32.070 8.347 1.00 19.39 175 ARG A C 1
ATOM 1365 O O . ARG A 1 175 ? -20.392 31.252 7.624 1.00 19.75 175 ARG A O 1
ATOM 1373 N N . VAL A 1 176 ? -19.107 31.723 9.416 1.00 17.12 176 VAL A N 1
ATOM 1374 C CA . VAL A 1 176 ? -19.003 30.317 9.896 1.00 17.40 176 VAL A CA 1
ATOM 1375 C C . VAL A 1 176 ? -20.059 30.080 10.974 1.00 16.15 176 VAL A C 1
ATOM 1376 O O . VAL A 1 176 ? -20.212 30.925 11.862 1.00 19.30 176 VAL A O 1
ATOM 1380 N N . ARG A 1 177 ? -20.763 28.958 10.891 1.00 15.47 177 ARG A N 1
ATOM 1381 C CA . ARG A 1 177 ? -21.752 28.582 11.928 1.00 17.77 177 ARG A CA 1
ATOM 1382 C C . ARG A 1 177 ? -20.995 28.255 13.213 1.00 17.26 177 ARG A C 1
ATOM 1383 O O . ARG A 1 177 ? -19.939 27.631 13.155 1.00 17.81 177 ARG A O 1
ATOM 1391 N N . PRO A 1 178 ? -21.507 28.617 14.409 1.00 19.44 178 PRO A N 1
ATOM 1392 C CA . PRO A 1 178 ? -20.934 28.104 15.649 1.00 20.24 178 PRO A CA 1
ATOM 1393 C C . PRO A 1 178 ? -20.879 26.571 15.595 1.00 18.48 178 PRO A C 1
ATOM 1394 O O . PRO A 1 178 ? -21.880 25.923 15.230 1.00 21.17 178 PRO A O 1
ATOM 1398 N N . GLY A 1 179 ? -19.697 26.024 15.878 1.00 18.22 179 GLY A N 1
ATOM 1399 C CA . GLY A 1 179 ? -19.423 24.578 15.809 1.00 18.78 179 GLY A CA 1
ATOM 1400 C C . GLY A 1 179 ? -18.942 24.144 14.438 1.00 15.79 179 GLY A C 1
ATOM 1401 O O . GLY A 1 179 ? -18.491 22.990 14.324 1.00 18.47 179 GLY A O 1
ATOM 1402 N N . GLY A 1 180 ? -19.041 25.024 13.434 1.00 15.69 180 GLY A N 1
ATOM 1403 C CA . GLY A 1 180 ? -18.522 24.786 12.081 1.00 14.41 180 GLY A CA 1
ATOM 1404 C C . GLY A 1 180 ? -17.008 24.786 12.043 1.00 14.38 180 GLY A C 1
ATOM 1405 O O . GLY A 1 180 ? -16.353 25.330 12.963 1.00 15.26 180 GLY A O 1
ATOM 1406 N N . SER A 1 181 ? -16.458 24.110 11.036 1.00 13.91 181 SER A N 1
ATOM 1407 C CA . SER A 1 181 ? -15.013 23.814 10.916 1.00 13.61 181 SER A CA 1
ATOM 1408 C C . SER A 1 181 ? -14.394 24.582 9.744 1.00 13.39 181 SER A C 1
ATOM 1409 O O . SER A 1 181 ? -14.960 24.588 8.645 1.00 14.80 181 SER A O 1
ATOM 1412 N N . VAL A 1 182 ? -13.202 25.114 9.971 1.00 13.14 182 VAL A N 1
ATOM 1413 C CA . VAL A 1 182 ? -12.317 25.656 8.914 1.00 12.03 182 VAL A CA 1
ATOM 1414 C C . VAL A 1 182 ? -11.117 24.716 8.847 1.00 12.37 182 VAL A C 1
ATOM 1415 O O . VAL A 1 182 ? -10.396 24.566 9.855 1.00 12.64 182 VAL A O 1
ATOM 1419 N N . VAL A 1 183 ? -10.966 24.073 7.696 1.00 11.94 183 VAL A N 1
ATOM 1420 C CA . VAL A 1 183 ? -9.971 22.998 7.466 1.00 11.97 183 VAL A CA 1
ATOM 1421 C C . VAL A 1 183 ? -8.903 23.550 6.529 1.00 11.44 183 VAL A C 1
ATOM 1422 O O . VAL A 1 183 ? -9.182 23.759 5.341 1.00 12.03 183 VAL A O 1
ATOM 1426 N N . ILE A 1 184 ? -7.728 23.805 7.085 1.00 12.08 184 ILE A N 1
ATOM 1427 C CA . ILE A 1 184 ? -6.637 24.566 6.441 1.00 12.33 184 ILE A CA 1
ATOM 1428 C C . ILE A 1 184 ? -5.442 23.642 6.242 1.00 12.02 184 ILE A C 1
ATOM 1429 O O . ILE A 1 184 ? -5.123 22.822 7.113 1.00 12.10 184 ILE A O 1
ATOM 1434 N N . SER A 1 185 ? -4.768 23.824 5.121 1.00 12.04 185 SER A N 1
ATOM 1435 C CA . SER A 1 185 ? -3.446 23.223 4.859 1.00 12.04 185 SER A CA 1
ATOM 1436 C C . SER A 1 185 ? -2.547 24.347 4.383 1.00 11.47 185 SER A C 1
ATOM 1437 O O . SER A 1 185 ? -2.957 25.088 3.466 1.00 12.46 185 SER A O 1
ATOM 1440 N N . ASP A 1 186 ? -1.354 24.482 4.939 1.00 12.66 186 ASP A N 1
ATOM 1441 C CA . ASP A 1 186 ? -0.432 25.510 4.412 1.00 13.95 186 ASP A CA 1
ATOM 1442 C C . ASP A 1 186 ? 1.023 25.183 4.733 1.00 14.14 186 ASP A C 1
ATOM 1443 O O . ASP A 1 186 ? 1.313 24.250 5.480 1.00 15.68 186 ASP A O 1
ATOM 1448 N N . ASN A 1 187 ? 1.895 25.931 4.083 1.00 15.76 187 ASN A N 1
ATOM 1449 C CA . ASN A 1 187 ? 3.343 25.676 3.985 1.00 15.82 187 ASN A CA 1
ATOM 1450 C C . ASN A 1 187 ? 4.053 26.748 4.814 1.00 16.78 187 ASN A C 1
ATOM 1451 O O . ASN A 1 187 ? 4.033 27.926 4.419 1.00 19.34 187 ASN A O 1
ATOM 1456 N N . LEU A 1 188 ? 4.616 26.351 5.954 1.00 17.34 188 LEU A N 1
ATOM 1457 C CA . LEU A 1 188 ? 5.144 27.291 6.965 1.00 16.73 188 LEU A CA 1
ATOM 1458 C C . LEU A 1 188 ? 6.648 27.076 7.178 1.00 18.16 188 LEU A C 1
ATOM 1459 O O . LEU A 1 188 ? 7.180 26.016 6.836 1.00 18.69 188 LEU A O 1
ATOM 1464 N N . TYR A 1 189 ? 7.306 28.094 7.718 1.00 20.58 189 TYR A N 1
ATOM 1465 C CA . TYR A 1 189 ? 8.730 28.060 8.122 1.00 19.96 189 TYR A CA 1
ATOM 1466 C C . TYR A 1 189 ? 8.777 27.640 9.583 1.00 20.80 189 TYR A C 1
ATOM 1467 O O . TYR A 1 189 ? 8.016 28.175 10.381 1.00 25.60 189 TYR A O 1
ATOM 1476 N N . ASN A 1 190 ? 9.604 26.654 9.902 1.00 19.42 190 ASN A N 1
ATOM 1477 C CA . ASN A 1 190 ? 9.533 25.977 11.216 1.00 20.66 190 ASN A CA 1
ATOM 1478 C C . ASN A 1 190 ? 10.084 26.881 12.311 1.00 25.73 190 ASN A C 1
ATOM 1479 O O . ASN A 1 190 ? 9.603 26.743 13.443 1.00 32.86 190 ASN A O 1
ATOM 1484 N N . VAL A 1 191 ? 11.014 27.781 11.979 1.00 26.96 191 VAL A N 1
ATOM 1485 C CA . VAL A 1 191 ? 11.648 28.695 12.973 1.00 28.15 191 VAL A CA 1
ATOM 1486 C C . VAL A 1 191 ? 11.596 30.128 12.445 1.00 25.79 191 VAL A C 1
ATOM 1487 O O . VAL A 1 191 ? 11.552 30.297 11.225 1.00 23.22 191 VAL A O 1
ATOM 1491 N N . ALA A 1 192 ? 11.638 31.115 13.350 1.00 32.46 192 ALA A N 1
ATOM 1492 C CA . ALA A 1 192 ? 11.356 32.535 13.035 1.00 36.11 192 ALA A CA 1
ATOM 1493 C C . ALA A 1 192 ? 12.540 33.148 12.286 1.00 33.94 192 ALA A C 1
ATOM 1494 O O . ALA A 1 192 ? 12.321 34.061 11.490 1.00 40.81 192 ALA A O 1
ATOM 1496 N N . LEU A 1 193 ? 13.742 32.641 12.560 1.00 28.28 193 LEU A N 1
ATOM 1497 C CA . LEU A 1 193 ? 14.968 33.252 11.996 1.00 31.80 193 LEU A CA 1
ATOM 1498 C C . LEU A 1 193 ? 15.919 32.184 11.452 1.00 37.74 193 LEU A C 1
ATOM 1499 O O . LEU A 1 193 ? 16.280 31.267 12.207 1.00 43.67 193 LEU A O 1
ATOM 1504 N N . ASP A 1 194 ? 16.298 32.321 10.181 1.00 39.57 194 ASP A N 1
ATOM 1505 C CA . ASP A 1 194 ? 17.303 31.425 9.551 1.00 43.75 194 ASP A CA 1
ATOM 1506 C C . ASP A 1 194 ? 18.478 32.288 9.066 1.00 43.31 194 ASP A C 1
ATOM 1507 O O . ASP A 1 194 ? 18.328 33.525 9.017 1.00 37.16 194 ASP A O 1
ATOM 1512 N N . ASP A 1 195 ? 19.592 31.654 8.693 1.00 39.90 195 ASP A N 1
ATOM 1513 C CA . ASP A 1 195 ? 20.799 32.391 8.230 1.00 34.17 195 ASP A CA 1
ATOM 1514 C C . ASP A 1 195 ? 20.472 33.288 7.030 1.00 31.06 195 ASP A C 1
ATOM 1515 O O . ASP A 1 195 ? 19.686 32.880 6.152 1.00 37.84 195 ASP A O 1
ATOM 1520 N N . TYR A 1 196 ? 21.103 34.460 7.002 1.00 27.66 196 TYR A N 1
ATOM 1521 C CA . TYR A 1 196 ? 20.956 35.467 5.923 1.00 32.45 196 TYR A CA 1
ATOM 1522 C C . TYR A 1 196 ? 21.090 34.770 4.561 1.00 40.61 196 TYR A C 1
ATOM 1523 O O . TYR A 1 196 ? 20.228 35.004 3.697 1.00 47.82 196 TYR A O 1
ATOM 1532 N N . ARG A 1 197 ? 22.139 33.958 4.388 1.00 37.01 197 ARG A N 1
ATOM 1533 C CA . ARG A 1 197 ? 22.373 33.157 3.151 1.00 47.11 197 ARG A CA 1
ATOM 1534 C C . ARG A 1 197 ? 23.381 32.040 3.460 1.00 51.47 197 ARG A C 1
ATOM 1535 O O . ARG A 1 197 ? 24.508 32.107 2.932 1.00 63.27 197 ARG A O 1
ATOM 1543 N N . HIS A 1 211 ? 5.909 35.053 1.335 1.00 60.69 211 HIS A N 1
ATOM 1544 C CA . HIS A 1 211 ? 4.987 35.376 2.462 1.00 54.91 211 HIS A CA 1
ATOM 1545 C C . HIS A 1 211 ? 5.254 34.426 3.639 1.00 46.47 211 HIS A C 1
ATOM 1546 O O . HIS A 1 211 ? 4.351 33.640 4.000 1.00 52.46 211 HIS A O 1
ATOM 1553 N N . ARG A 1 212 ? 6.460 34.535 4.208 1.00 41.61 212 ARG A N 1
ATOM 1554 C CA . ARG A 1 212 ? 7.019 33.732 5.332 1.00 39.85 212 ARG A CA 1
ATOM 1555 C C . ARG A 1 212 ? 6.072 33.763 6.541 1.00 32.99 212 ARG A C 1
ATOM 1556 O O . ARG A 1 212 ? 5.877 34.832 7.099 1.00 37.26 212 ARG A O 1
ATOM 1564 N N . LYS A 1 213 ? 5.530 32.624 6.960 1.00 30.35 213 LYS A N 1
ATOM 1565 C CA . LYS A 1 213 ? 4.720 32.524 8.203 1.00 24.93 213 LYS A CA 1
ATOM 1566 C C . LYS A 1 213 ? 5.237 31.355 9.042 1.00 21.09 213 LYS A C 1
ATOM 1567 O O . LYS A 1 213 ? 5.539 30.316 8.465 1.00 23.58 213 LYS A O 1
ATOM 1573 N N . THR A 1 214 ? 5.319 31.542 10.355 1.00 21.47 214 THR A N 1
ATOM 1574 C CA . THR A 1 214 ? 5.659 30.491 11.343 1.00 21.04 214 THR A CA 1
ATOM 1575 C C . THR A 1 214 ? 4.376 29.875 11.879 1.00 20.22 214 THR A C 1
ATOM 1576 O O . THR A 1 214 ? 3.313 30.480 11.793 1.00 20.46 214 THR A O 1
ATOM 1580 N N . PRO A 1 215 ? 4.423 28.657 12.455 1.00 18.99 215 PRO A N 1
ATOM 1581 C CA . PRO A 1 215 ? 3.223 28.061 13.051 1.00 19.88 215 PRO A CA 1
ATOM 1582 C C . PRO A 1 215 ? 2.520 28.924 14.113 1.00 19.90 215 PRO A C 1
ATOM 1583 O O . PRO A 1 215 ? 1.298 28.978 14.093 1.00 19.55 215 PRO A O 1
ATOM 1587 N N . ASP A 1 216 ? 3.265 29.523 15.044 1.00 21.35 216 ASP A N 1
ATOM 1588 C CA . ASP A 1 216 ? 2.665 30.331 16.135 1.00 23.96 216 ASP A CA 1
ATOM 1589 C C . ASP A 1 216 ? 1.920 31.529 15.531 1.00 21.24 216 ASP A C 1
ATOM 1590 O O . ASP A 1 216 ? 0.770 31.792 15.963 1.00 23.23 216 ASP A O 1
ATOM 1595 N N . TYR A 1 217 ? 2.535 32.220 14.569 1.00 21.41 217 TYR A N 1
ATOM 1596 C CA . TYR A 1 217 ? 1.930 33.399 13.903 1.00 22.73 217 TYR A CA 1
ATOM 1597 C C . TYR A 1 217 ? 0.655 32.931 13.197 1.00 19.89 217 TYR A C 1
ATOM 1598 O O . TYR A 1 217 ? -0.410 33.549 13.320 1.00 20.62 217 TYR A O 1
ATOM 1607 N N . PHE A 1 218 ? 0.774 31.844 12.449 1.00 18.66 218 PHE A N 1
ATOM 1608 C CA . PHE A 1 218 ? -0.331 31.316 11.615 1.00 17.77 218 PHE A CA 1
ATOM 1609 C C . PHE A 1 218 ? -1.560 31.023 12.483 1.00 17.69 218 PHE A C 1
ATOM 1610 O O . PHE A 1 218 ? -2.677 31.433 12.123 1.00 16.92 218 PHE A O 1
ATOM 1618 N N . ALA A 1 219 ? -1.374 30.315 13.599 1.00 17.60 219 ALA A N 1
ATOM 1619 C CA . ALA A 1 219 ? -2.479 29.948 14.515 1.00 19.54 219 ALA A CA 1
ATOM 1620 C C . ALA A 1 219 ? -3.027 31.194 15.211 1.00 18.61 219 ALA A C 1
ATOM 1621 O O . ALA A 1 219 ? -4.253 31.272 15.400 1.00 19.38 219 ALA A O 1
ATOM 1623 N N . LYS A 1 220 ? -2.163 32.136 15.584 1.00 18.44 220 LYS A N 1
ATOM 1624 C CA . LYS A 1 220 ? -2.597 33.337 16.342 1.00 20.13 220 LYS A CA 1
ATOM 1625 C C . LYS A 1 220 ? -3.532 34.195 15.469 1.00 21.46 220 LYS A C 1
ATOM 1626 O O . LYS A 1 220 ? -4.462 34.794 16.020 1.00 20.21 220 LYS A O 1
ATOM 1632 N N . VAL A 1 221 ? -3.322 34.273 14.151 1.00 19.05 221 VAL A N 1
ATOM 1633 C CA . VAL A 1 221 ? -4.250 35.052 13.284 1.00 18.40 221 VAL A CA 1
ATOM 1634 C C . VAL A 1 221 ? -5.654 34.469 13.477 1.00 18.36 221 VAL A C 1
ATOM 1635 O O . VAL A 1 221 ? -6.625 35.218 13.598 1.00 19.42 221 VAL A O 1
ATOM 1639 N N . LEU A 1 222 ? -5.750 33.149 13.505 1.00 16.57 222 LEU A N 1
ATOM 1640 C CA . LEU A 1 222 ? -7.058 32.457 13.592 1.00 16.98 222 LEU A CA 1
ATOM 1641 C C . LEU A 1 222 ? -7.681 32.672 14.981 1.00 17.62 222 LEU A C 1
ATOM 1642 O O . LEU A 1 222 ? -8.891 32.979 15.050 1.00 18.08 222 LEU A O 1
ATOM 1647 N N . THR A 1 223 ? -6.921 32.488 16.063 1.00 18.01 223 THR A N 1
ATOM 1648 C CA . THR A 1 223 ? -7.467 32.642 17.435 1.00 20.46 223 THR A CA 1
ATOM 1649 C C . THR A 1 223 ? -7.784 34.126 17.688 1.00 19.44 223 THR A C 1
ATOM 1650 O O . THR A 1 223 ? -8.847 34.412 18.278 1.00 20.38 223 THR A O 1
ATOM 1654 N N . ASP A 1 224 ? -6.971 35.055 17.187 1.00 20.14 224 ASP A N 1
ATOM 1655 C CA . ASP A 1 224 ? -7.267 36.510 17.306 1.00 20.17 224 ASP A CA 1
ATOM 1656 C C . ASP A 1 224 ? -8.604 36.846 16.619 1.00 20.48 224 ASP A C 1
ATOM 1657 O O . ASP A 1 224 ? -9.336 37.700 17.127 1.00 24.81 224 ASP A O 1
ATOM 1662 N N . ALA A 1 225 ? -8.914 36.203 15.494 1.00 19.09 225 ALA A N 1
ATOM 1663 C CA . ALA A 1 225 ? -10.169 36.421 14.740 1.00 19.47 225 ALA A CA 1
ATOM 1664 C C . ALA A 1 225 ? -11.384 35.843 15.480 1.00 19.18 225 ALA A C 1
ATOM 1665 O O . ALA A 1 225 ? -12.509 36.183 15.082 1.00 22.01 225 ALA A O 1
ATOM 1667 N N . GLY A 1 226 ? -11.169 34.978 16.478 1.00 18.96 226 GLY A N 1
ATOM 1668 C CA . GLY A 1 226 ? -12.243 34.415 17.313 1.00 19.57 226 GLY A CA 1
ATOM 1669 C C . GLY A 1 226 ? -12.366 32.905 17.193 1.00 17.88 226 GLY A C 1
ATOM 1670 O O . GLY A 1 226 ? -13.196 32.334 17.897 1.00 19.24 226 GLY A O 1
ATOM 1671 N N . PHE A 1 227 ? -11.621 32.258 16.292 1.00 17.69 227 PHE A N 1
ATOM 1672 C CA . PHE A 1 227 ? -11.686 30.787 16.143 1.00 17.19 227 PHE A CA 1
ATOM 1673 C C . PHE A 1 227 ? -10.985 30.096 17.314 1.00 17.84 227 PHE A C 1
ATOM 1674 O O . PHE A 1 227 ? -10.092 30.672 17.954 1.00 19.13 227 PHE A O 1
ATOM 1682 N N . THR A 1 228 ? -11.381 28.853 17.554 1.00 16.67 228 THR A N 1
ATOM 1683 C CA . THR A 1 228 ? -10.784 27.958 18.571 1.00 15.26 228 THR A CA 1
ATOM 1684 C C . THR A 1 228 ? -9.966 26.879 17.867 1.00 15.71 228 THR A C 1
ATOM 1685 O O . THR A 1 228 ? -10.494 26.231 16.953 1.00 16.69 228 THR A O 1
ATOM 1689 N N . LEU A 1 229 ? -8.739 26.635 18.313 1.00 15.39 229 LEU A N 1
ATOM 1690 C CA . LEU A 1 229 ? -7.943 25.532 17.726 1.00 16.28 229 LEU A CA 1
ATOM 1691 C C . LEU A 1 229 ? -8.603 24.195 18.066 1.00 15.67 229 LEU A C 1
ATOM 1692 O O . LEU A 1 229 ? -8.918 23.938 19.238 1.00 18.70 229 LEU A O 1
ATOM 1697 N N . HIS A 1 230 ? -8.795 23.356 17.053 1.00 14.56 230 HIS A N 1
ATOM 1698 C CA . HIS A 1 230 ? -9.196 21.941 17.211 1.00 14.92 230 HIS A CA 1
ATOM 1699 C C . HIS A 1 230 ? -7.957 21.048 17.104 1.00 16.01 230 HIS A C 1
ATOM 1700 O O . HIS A 1 230 ? -7.784 20.168 17.943 1.00 16.99 230 HIS A O 1
ATOM 1707 N N . ASP A 1 231 ? -7.156 21.229 16.058 1.00 15.26 231 ASP A N 1
ATOM 1708 C CA . ASP A 1 231 ? -5.963 20.381 15.835 1.00 14.79 231 ASP A CA 1
ATOM 1709 C C . ASP A 1 231 ? -4.986 21.098 14.917 1.00 15.39 231 ASP A C 1
ATOM 1710 O O . ASP A 1 231 ? -5.420 21.648 13.907 1.00 14.89 231 ASP A O 1
ATOM 1715 N N . MET A 1 232 ? -3.709 21.053 15.260 1.00 14.89 232 MET A N 1
ATOM 1716 C CA . MET A 1 232 ? -2.632 21.555 14.390 1.00 15.44 232 MET A CA 1
ATOM 1717 C C . MET A 1 232 ? -1.466 20.574 14.454 1.00 15.36 232 MET A C 1
ATOM 1718 O O . MET A 1 232 ? -1.050 20.191 15.563 1.00 16.86 232 MET A O 1
ATOM 1723 N N . ARG A 1 233 ? -0.975 20.155 13.294 1.00 14.31 233 ARG A N 1
ATOM 1724 C CA . ARG A 1 233 ? 0.149 19.194 13.233 1.00 14.10 233 ARG A CA 1
ATOM 1725 C C . ARG A 1 233 ? 0.826 19.318 11.880 1.00 13.87 233 ARG A C 1
ATOM 1726 O O . ARG A 1 233 ? 0.192 19.786 10.914 1.00 14.02 233 ARG A O 1
ATOM 1734 N N . VAL A 1 234 ? 2.053 18.834 11.821 1.00 13.24 234 VAL A N 1
ATOM 1735 C CA . VAL A 1 234 ? 2.769 18.618 10.543 1.00 13.20 234 VAL A CA 1
ATOM 1736 C C . VAL A 1 234 ? 2.043 17.493 9.807 1.00 12.96 234 VAL A C 1
ATOM 1737 O O . VAL A 1 234 ? 1.939 16.369 10.326 1.00 14.14 234 VAL A O 1
ATOM 1741 N N . LEU A 1 235 ? 1.565 17.794 8.607 1.00 12.58 235 LEU A N 1
ATOM 1742 C CA . LEU A 1 235 ? 0.878 16.815 7.745 1.00 12.23 235 LEU A CA 1
ATOM 1743 C C . LEU A 1 235 ? 0.670 17.477 6.393 1.00 12.67 235 LEU A C 1
ATOM 1744 O O . LEU A 1 235 ? 0.114 18.579 6.339 1.00 12.81 235 LEU A O 1
ATOM 1749 N N . PRO A 1 236 ? 1.118 16.860 5.280 1.00 11.90 236 PRO A N 1
ATOM 1750 C CA . PRO A 1 236 ? 1.863 15.599 5.288 1.00 11.34 236 PRO A CA 1
ATOM 1751 C C . PRO A 1 236 ? 3.244 15.749 5.939 1.00 12.16 236 PRO A C 1
ATOM 1752 O O . PRO A 1 236 ? 3.735 16.866 6.130 1.00 13.00 236 PRO A O 1
ATOM 1756 N N . SER A 1 237 ? 3.884 14.618 6.197 1.00 12.11 237 SER A N 1
ATOM 1757 C CA . SER A 1 237 ? 5.273 14.603 6.695 1.00 12.07 237 SER A CA 1
ATOM 1758 C C . SER A 1 237 ? 6.183 15.293 5.678 1.00 11.95 237 SER A C 1
ATOM 1759 O O . SER A 1 237 ? 5.875 15.336 4.475 1.00 12.28 237 SER A O 1
ATOM 1762 N N . ASN A 1 238 ? 7.335 15.752 6.141 1.00 12.27 238 ASN A N 1
ATOM 1763 C CA . ASN A 1 238 ? 8.331 16.399 5.260 1.00 13.63 238 ASN A CA 1
ATOM 1764 C C . ASN A 1 238 ? 8.676 15.458 4.096 1.00 12.21 238 ASN A C 1
ATOM 1765 O O . ASN A 1 238 ? 8.761 15.903 2.944 1.00 13.72 238 ASN A O 1
ATOM 1770 N N . ILE A 1 239 ? 8.912 14.183 4.385 1.00 12.84 239 ILE A N 1
ATOM 1771 C CA . ILE A 1 239 ? 9.322 13.220 3.330 1.00 13.49 239 ILE A CA 1
ATOM 1772 C C . ILE A 1 239 ? 8.156 12.977 2.352 1.00 13.78 239 ILE A C 1
ATOM 1773 O O . ILE A 1 239 ? 8.440 12.774 1.160 1.00 14.46 239 ILE A O 1
ATOM 1778 N N . ASP A 1 240 ? 6.894 13.015 2.801 1.00 12.92 240 ASP A N 1
ATOM 1779 C CA . ASP A 1 240 ? 5.729 12.872 1.892 1.00 12.48 240 ASP A CA 1
ATOM 1780 C C . ASP A 1 240 ? 5.592 14.106 0.990 1.00 12.08 240 ASP A C 1
ATOM 1781 O O . ASP A 1 240 ? 5.293 13.949 -0.196 1.00 13.09 240 ASP A O 1
ATOM 1786 N N . VAL A 1 241 ? 5.820 15.306 1.510 1.00 12.57 241 VAL A N 1
ATOM 1787 C CA . VAL A 1 241 ? 5.759 16.531 0.664 1.00 12.67 241 VAL A CA 1
ATOM 1788 C C . VAL A 1 241 ? 6.886 16.438 -0.374 1.00 12.18 241 VAL A C 1
ATOM 1789 O O . VAL A 1 241 ? 6.643 16.707 -1.564 1.00 13.22 241 VAL A O 1
ATOM 1793 N N . ALA A 1 242 ? 8.079 16.044 0.044 1.00 13.54 242 ALA A N 1
ATOM 1794 C CA . ALA A 1 242 ? 9.220 15.857 -0.872 1.00 13.56 242 ALA A CA 1
ATOM 1795 C C . ALA A 1 242 ? 8.856 14.800 -1.927 1.00 13.29 242 ALA A C 1
ATOM 1796 O O . ALA A 1 242 ? 9.165 15.020 -3.101 1.00 13.67 242 ALA A O 1
ATOM 1798 N N . ARG A 1 243 ? 8.238 13.676 -1.551 1.00 12.87 243 ARG A N 1
ATOM 1799 C CA A ARG A 1 243 ? 7.847 12.628 -2.530 0.50 12.89 243 ARG A CA 1
ATOM 1800 C CA B ARG A 1 243 ? 7.849 12.621 -2.535 0.50 13.49 243 ARG A CA 1
ATOM 1801 C C . ARG A 1 243 ? 6.895 13.238 -3.561 1.00 13.52 243 ARG A C 1
ATOM 1802 O O . ARG A 1 243 ? 7.081 13.004 -4.769 1.00 13.96 243 ARG A O 1
ATOM 1817 N N . TRP A 1 244 ? 5.909 13.996 -3.095 1.00 13.02 244 TRP A N 1
ATOM 1818 C CA . TRP A 1 244 ? 4.902 14.614 -3.997 1.00 12.73 244 TRP A CA 1
ATOM 1819 C C . TRP A 1 244 ? 5.655 15.513 -4.983 1.00 12.88 244 TRP A C 1
ATOM 1820 O O . TRP A 1 244 ? 5.473 15.388 -6.207 1.00 13.69 244 TRP A O 1
ATOM 1831 N N . LEU A 1 245 ? 6.503 16.399 -4.470 1.00 12.89 245 LEU A N 1
ATOM 1832 C CA . LEU A 1 245 ? 7.251 17.358 -5.315 1.00 14.78 245 LEU A CA 1
ATOM 1833 C C . LEU A 1 245 ? 8.126 16.617 -6.332 1.00 13.83 245 LEU A C 1
ATOM 1834 O O . LEU A 1 245 ? 8.108 16.973 -7.528 1.00 15.00 245 LEU A O 1
ATOM 1839 N N . MET A 1 246 ? 8.890 15.621 -5.903 1.00 14.00 246 MET A N 1
ATOM 1840 C CA . MET A 1 246 ? 9.830 14.946 -6.816 1.00 15.50 246 MET A CA 1
ATOM 1841 C C . MET A 1 246 ? 9.057 14.094 -7.834 1.00 15.30 246 MET A C 1
ATOM 1842 O O . MET A 1 246 ? 9.534 13.994 -8.978 1.00 16.80 246 MET A O 1
ATOM 1847 N N . ASP A 1 247 ? 7.871 13.575 -7.500 1.00 15.00 247 ASP A N 1
ATOM 1848 C CA A ASP A 1 247 ? 7.021 12.835 -8.473 0.50 15.54 247 ASP A CA 1
ATOM 1849 C CA B ASP A 1 247 ? 7.020 12.848 -8.486 0.50 15.40 247 ASP A CA 1
ATOM 1850 C C . ASP A 1 247 ? 6.457 13.843 -9.502 1.00 14.91 247 ASP A C 1
ATOM 1851 O O . ASP A 1 247 ? 6.429 13.526 -10.701 1.00 17.10 247 ASP A O 1
ATOM 1860 N N . SER A 1 248 ? 6.057 15.036 -9.063 1.00 14.80 248 SER A N 1
ATOM 1861 C CA . SER A 1 248 ? 5.567 16.091 -9.989 1.00 16.51 248 SER A CA 1
ATOM 1862 C C . SER A 1 248 ? 6.713 16.494 -10.932 1.00 16.74 248 SER A C 1
ATOM 1863 O O . SER A 1 248 ? 6.491 16.614 -12.148 1.00 16.78 248 SER A O 1
ATOM 1866 N N . LYS A 1 249 ? 7.924 16.642 -10.403 1.00 16.54 249 LYS A N 1
ATOM 1867 C CA . LYS A 1 249 ? 9.112 17.009 -11.211 1.00 17.99 249 LYS A CA 1
ATOM 1868 C C . LYS A 1 249 ? 9.337 15.933 -12.279 1.00 17.37 249 LYS A C 1
ATOM 1869 O O . LYS A 1 249 ? 9.546 16.292 -13.450 1.00 18.66 249 LYS A O 1
ATOM 1875 N N . ALA A 1 250 ? 9.279 14.653 -11.893 1.00 18.17 250 ALA A N 1
ATOM 1876 C CA . ALA A 1 250 ? 9.461 13.510 -12.818 1.00 19.05 250 ALA A CA 1
ATOM 1877 C C . ALA A 1 250 ? 8.363 13.545 -13.882 1.00 18.69 250 ALA A C 1
ATOM 1878 O O . ALA A 1 250 ? 8.665 13.297 -15.063 1.00 21.46 250 ALA A O 1
ATOM 1880 N N . ASN A 1 251 ? 7.126 13.855 -13.489 1.00 17.95 251 ASN A N 1
ATOM 1881 C CA . ASN A 1 251 ? 6.003 13.966 -14.452 1.00 18.51 251 ASN A CA 1
ATOM 1882 C C . ASN A 1 251 ? 6.321 15.050 -15.479 1.00 18.91 251 ASN A C 1
ATOM 1883 O O . ASN A 1 251 ? 6.111 14.819 -16.681 1.00 20.01 251 ASN A O 1
ATOM 1888 N N . ILE A 1 252 ? 6.770 16.211 -15.020 1.00 19.18 252 ILE A N 1
ATOM 1889 C CA . ILE A 1 252 ? 7.035 17.354 -15.935 1.00 20.34 252 ILE A CA 1
ATOM 1890 C C . ILE A 1 252 ? 8.167 16.961 -16.893 1.00 20.56 252 ILE A C 1
ATOM 1891 O O . ILE A 1 252 ? 8.034 17.214 -18.102 1.00 23.82 252 ILE A O 1
ATOM 1896 N N . GLU A 1 253 ? 9.219 16.316 -16.387 1.00 21.68 253 GLU A N 1
ATOM 1897 C CA . GLU A 1 253 ? 10.389 15.922 -17.212 1.00 24.74 253 GLU A CA 1
ATOM 1898 C C . GLU A 1 253 ? 10.004 14.835 -18.228 1.00 24.51 253 GLU A C 1
ATOM 1899 O O . GLU A 1 253 ? 10.554 14.861 -19.354 1.00 29.17 253 GLU A O 1
ATOM 1905 N N . LYS A 1 254 ? 9.075 13.946 -17.884 1.00 24.03 254 LYS A N 1
ATOM 1906 C CA . LYS A 1 254 ? 8.596 12.863 -18.781 1.00 26.59 254 LYS A CA 1
ATOM 1907 C C . LYS A 1 254 ? 7.711 13.454 -19.887 1.00 26.73 254 LYS A C 1
ATOM 1908 O O . LYS A 1 254 ? 7.864 13.041 -21.058 1.00 31.28 254 LYS A O 1
ATOM 1914 N N . HIS A 1 255 ? 6.807 14.373 -19.532 1.00 27.95 255 HIS A N 1
ATOM 1915 C CA . HIS A 1 255 ? 5.705 14.834 -20.417 1.00 31.28 255 HIS A CA 1
ATOM 1916 C C . HIS A 1 255 ? 6.110 16.068 -21.230 1.00 29.96 255 HIS A C 1
ATOM 1917 O O . HIS A 1 255 ? 5.449 16.325 -22.255 1.00 35.96 255 HIS A O 1
ATOM 1924 N N . PHE A 1 256 ? 7.172 16.770 -20.823 1.00 32.59 256 PHE A N 1
ATOM 1925 C CA . PHE A 1 256 ? 7.720 17.953 -21.534 1.00 34.05 256 PHE A CA 1
ATOM 1926 C C . PHE A 1 256 ? 9.220 17.771 -21.744 1.00 35.54 256 PHE A C 1
ATOM 1927 O O . PHE A 1 256 ? 10.010 18.577 -21.268 1.00 35.73 256 PHE A O 1
ATOM 1935 N N . PRO A 1 257 ? 9.651 16.726 -22.489 1.00 39.81 257 PRO A N 1
ATOM 1936 C CA . PRO A 1 257 ? 11.079 16.443 -22.673 1.00 43.74 257 PRO A CA 1
ATOM 1937 C C . PRO A 1 257 ? 11.804 17.508 -23.513 1.00 46.15 257 PRO A C 1
ATOM 1938 O O . PRO A 1 257 ? 13.003 17.646 -23.364 1.00 55.25 257 PRO A O 1
ATOM 1942 N N . GLN A 1 258 ? 11.060 18.240 -24.351 1.00 49.83 258 GLN A N 1
ATOM 1943 C CA . GLN A 1 258 ? 11.554 19.388 -25.164 1.00 56.57 258 GLN A CA 1
ATOM 1944 C C . GLN A 1 258 ? 11.808 20.602 -24.259 1.00 51.37 258 GLN A C 1
ATOM 1945 O O . GLN A 1 258 ? 12.504 21.529 -24.707 1.00 60.65 258 GLN A O 1
ATOM 1951 N N . GLY A 1 259 ? 11.244 20.606 -23.050 1.00 47.27 259 GLY A N 1
ATOM 1952 C CA . GLY A 1 259 ? 11.314 21.729 -22.096 1.00 44.73 259 GLY A CA 1
ATOM 1953 C C . GLY A 1 259 ? 9.922 22.183 -21.686 1.00 41.11 259 GLY A C 1
ATOM 1954 O O . GLY A 1 259 ? 9.062 22.334 -22.569 1.00 47.39 259 GLY A O 1
ATOM 1955 N N . ALA A 1 260 ? 9.703 22.374 -20.386 1.00 37.04 260 ALA A N 1
ATOM 1956 C CA . ALA A 1 260 ? 8.482 22.986 -19.809 1.00 39.20 260 ALA A CA 1
ATOM 1957 C C . ALA A 1 260 ? 8.563 24.508 -19.967 1.00 38.34 260 ALA A C 1
ATOM 1958 O O . ALA A 1 260 ? 9.675 25.019 -20.185 1.00 40.27 260 ALA A O 1
ATOM 1960 N N . THR A 1 261 ? 7.429 25.204 -19.839 1.00 39.91 261 THR A N 1
ATOM 1961 C CA . THR A 1 261 ? 7.347 26.689 -19.857 1.00 41.15 261 THR A CA 1
ATOM 1962 C C . THR A 1 261 ? 6.495 27.176 -18.687 1.00 36.99 261 THR A C 1
ATOM 1963 O O . THR A 1 261 ? 5.843 26.334 -18.032 1.00 39.07 261 THR A O 1
ATOM 1967 N N . GLY A 1 262 ? 6.525 28.488 -18.444 1.00 38.44 262 GLY A N 1
ATOM 1968 C CA . GLY A 1 262 ? 5.662 29.192 -17.477 1.00 37.12 262 GLY A CA 1
ATOM 1969 C C . GLY A 1 262 ? 5.750 28.586 -16.089 1.00 32.87 262 GLY A C 1
ATOM 1970 O O . GLY A 1 262 ? 6.864 28.254 -15.647 1.00 33.25 262 GLY A O 1
ATOM 1971 N N . THR A 1 263 ? 4.608 28.430 -15.423 1.00 29.69 263 THR A N 1
ATOM 1972 C CA . THR A 1 263 ? 4.531 28.004 -14.007 1.00 27.54 263 THR A CA 1
ATOM 1973 C C . THR A 1 263 ? 5.037 26.561 -13.882 1.00 25.42 263 THR A C 1
ATOM 1974 O O . THR A 1 263 ? 5.619 26.250 -12.839 1.00 26.49 263 THR A O 1
ATOM 1978 N N . LEU A 1 264 ? 4.857 25.716 -14.905 1.00 26.07 264 LEU A N 1
ATOM 1979 C CA . LEU A 1 264 ? 5.267 24.289 -14.821 1.00 25.22 264 LEU A CA 1
ATOM 1980 C C . LEU A 1 264 ? 6.797 24.197 -14.812 1.00 23.68 264 LEU A C 1
ATOM 1981 O O . LEU A 1 264 ? 7.322 23.338 -14.079 1.00 23.05 264 LEU A O 1
ATOM 1986 N N . GLU A 1 265 ? 7.498 25.046 -15.570 1.00 26.03 265 GLU A N 1
ATOM 1987 C CA . GLU A 1 265 ? 8.980 25.113 -15.495 1.00 26.87 265 GLU A CA 1
ATOM 1988 C C . GLU A 1 265 ? 9.387 25.580 -14.092 1.00 25.06 265 GLU A C 1
ATOM 1989 O O . GLU A 1 265 ? 10.324 24.987 -13.528 1.00 27.61 265 GLU A O 1
ATOM 1995 N N . GLU A 1 266 ? 8.720 26.605 -13.549 1.00 25.17 266 GLU A N 1
ATOM 1996 C CA . GLU A 1 266 ? 9.016 27.132 -12.188 1.00 26.66 266 GLU A CA 1
ATOM 1997 C C . GLU A 1 266 ? 8.800 26.004 -11.166 1.00 24.25 266 GLU A C 1
ATOM 1998 O O . GLU A 1 266 ? 9.625 25.863 -10.259 1.00 25.38 266 GLU A O 1
ATOM 2004 N N . LEU A 1 267 ? 7.722 25.231 -11.300 1.00 21.90 267 LEU A N 1
ATOM 2005 C CA . LEU A 1 267 ? 7.430 24.111 -10.365 1.00 21.71 267 LEU A CA 1
ATOM 2006 C C . LEU A 1 267 ? 8.537 23.049 -10.480 1.00 21.46 267 LEU A C 1
ATOM 2007 O O . LEU A 1 267 ? 9.002 22.546 -9.443 1.00 20.73 267 LEU A O 1
ATOM 2012 N N . ARG A 1 268 ? 8.964 22.727 -11.702 1.00 20.32 268 ARG A N 1
ATOM 2013 C CA . ARG A 1 268 ? 10.030 21.722 -11.943 1.00 21.49 268 ARG A CA 1
ATOM 2014 C C . ARG A 1 268 ? 11.278 22.104 -11.138 1.00 22.59 268 ARG A C 1
ATOM 2015 O O . ARG A 1 268 ? 11.832 21.243 -10.429 1.00 25.06 268 ARG A O 1
ATOM 2023 N N . VAL A 1 269 ? 11.691 23.367 -11.215 1.00 24.30 269 VAL A N 1
ATOM 2024 C CA . VAL A 1 269 ? 12.909 23.877 -10.520 1.00 27.97 269 VAL A CA 1
ATOM 2025 C C . VAL A 1 269 ? 12.653 23.925 -9.008 1.00 25.88 269 VAL A C 1
ATOM 2026 O O . VAL A 1 269 ? 13.521 23.470 -8.236 1.00 27.00 269 VAL A O 1
ATOM 2030 N N . LEU A 1 270 ? 11.508 24.460 -8.595 1.00 22.53 270 LEU A N 1
ATOM 2031 C CA . LEU A 1 270 ? 11.155 24.653 -7.164 1.00 24.05 270 LEU A CA 1
ATOM 2032 C C . LEU A 1 270 ? 11.128 23.296 -6.447 1.00 23.03 270 LEU A C 1
ATOM 2033 O O . LEU A 1 270 ? 11.500 23.235 -5.254 1.00 24.39 270 LEU A O 1
ATOM 2038 N N . ALA A 1 271 ? 10.740 22.233 -7.148 1.00 21.14 271 ALA A N 1
ATOM 2039 C CA . ALA A 1 271 ? 10.574 20.899 -6.534 1.00 20.76 271 ALA A CA 1
ATOM 2040 C C . ALA A 1 271 ? 11.868 20.478 -5.821 1.00 19.92 271 ALA A C 1
ATOM 2041 O O . ALA A 1 271 ? 11.796 20.037 -4.676 1.00 19.79 271 ALA A O 1
ATOM 2043 N N . GLU A 1 272 ? 13.028 20.621 -6.462 1.00 20.82 272 GLU A N 1
ATOM 2044 C CA . GLU A 1 272 ? 14.320 20.212 -5.854 1.00 20.36 272 GLU A CA 1
ATOM 2045 C C . GLU A 1 272 ? 14.621 21.091 -4.633 1.00 19.20 272 GLU A C 1
ATOM 2046 O O . GLU A 1 272 ? 14.935 20.538 -3.564 1.00 19.28 272 GLU A O 1
ATOM 2052 N N . ASN A 1 273 ? 14.537 22.413 -4.774 1.00 21.17 273 ASN A N 1
ATOM 2053 C CA . ASN A 1 273 ? 14.915 23.362 -3.693 1.00 21.83 273 ASN A CA 1
ATOM 2054 C C . ASN A 1 273 ? 14.000 23.165 -2.481 1.00 17.70 273 ASN A C 1
ATOM 2055 O O . ASN A 1 273 ? 14.493 23.133 -1.331 1.00 19.51 273 ASN A O 1
ATOM 2060 N N . TRP A 1 274 ? 12.700 23.064 -2.720 1.00 17.41 274 TRP A N 1
ATOM 2061 C CA . TRP A 1 274 ? 11.707 22.882 -1.637 1.00 17.21 274 TRP A CA 1
ATOM 2062 C C . TRP A 1 274 ? 11.922 21.506 -0.989 1.00 15.64 274 TRP A C 1
ATOM 2063 O O . TRP A 1 274 ? 11.921 21.431 0.257 1.00 15.84 274 TRP A O 1
ATOM 2074 N N . SER A 1 275 ? 12.174 20.463 -1.779 1.00 15.66 275 SER A N 1
ATOM 2075 C CA . SER A 1 275 ? 12.441 19.106 -1.239 1.00 15.55 275 SER A CA 1
ATOM 2076 C C . SER A 1 275 ? 13.665 19.155 -0.320 1.00 14.87 275 SER A C 1
ATOM 2077 O O . SER A 1 275 ? 13.650 18.513 0.737 1.00 15.82 275 SER A O 1
ATOM 2080 N N . VAL A 1 276 ? 14.712 19.879 -0.705 1.00 16.51 276 VAL A N 1
ATOM 2081 C CA . VAL A 1 276 ? 15.937 19.982 0.130 1.00 16.57 276 VAL A CA 1
ATOM 2082 C C . VAL A 1 276 ? 15.574 20.660 1.454 1.00 17.54 276 VAL A C 1
ATOM 2083 O O . VAL A 1 276 ? 16.005 20.160 2.512 1.00 18.74 276 VAL A O 1
ATOM 2087 N N . ALA A 1 277 ? 14.804 21.750 1.412 1.00 18.06 277 ALA A N 1
ATOM 2088 C CA . ALA A 1 277 ? 14.403 22.496 2.627 1.00 17.56 277 ALA A CA 1
ATOM 2089 C C . ALA A 1 277 ? 13.590 21.572 3.540 1.00 15.67 277 ALA A C 1
ATOM 2090 O O . ALA A 1 277 ? 13.751 21.650 4.775 1.00 17.21 277 ALA A O 1
ATOM 2092 N N . LEU A 1 278 ? 12.729 20.732 2.960 1.00 15.34 278 LEU A N 1
ATOM 2093 C CA . LEU A 1 278 ? 11.912 19.763 3.737 1.00 15.28 278 LEU A CA 1
ATOM 2094 C C . LEU A 1 278 ? 12.816 18.717 4.386 1.00 15.36 278 LEU A C 1
ATOM 2095 O O . LEU A 1 278 ? 12.622 18.422 5.579 1.00 16.07 278 LEU A O 1
ATOM 2100 N N . ILE A 1 279 ? 13.770 18.160 3.642 1.00 15.83 279 ILE A N 1
ATOM 2101 C CA . ILE A 1 279 ? 14.703 17.148 4.212 1.00 17.58 279 IL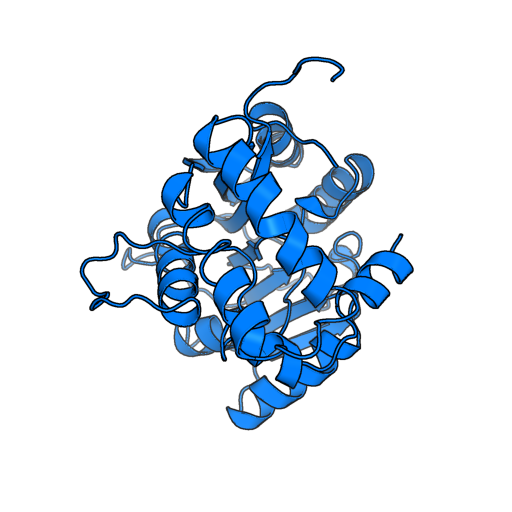E A CA 1
ATOM 2102 C C . ILE A 1 279 ? 15.409 17.789 5.420 1.00 18.01 279 ILE A C 1
ATOM 2103 O O . ILE A 1 279 ? 15.521 17.119 6.474 1.00 18.77 279 ILE A O 1
ATOM 2108 N N . LYS A 1 280 ? 15.814 19.058 5.302 1.00 16.80 280 LYS A N 1
ATOM 2109 C CA . LYS A 1 280 ? 16.555 19.780 6.377 1.00 17.62 280 LYS A CA 1
ATOM 2110 C C . LYS A 1 280 ? 15.604 20.283 7.472 1.00 17.93 280 LYS A C 1
ATOM 2111 O O . LYS A 1 280 ? 16.092 20.853 8.436 1.00 20.71 280 LYS A O 1
ATOM 2117 N N . ASN A 1 281 ? 14.294 20.101 7.324 1.00 16.72 281 ASN A N 1
ATOM 2118 C CA . ASN A 1 281 ? 13.260 20.493 8.324 1.00 17.06 281 ASN A CA 1
ATOM 2119 C C . ASN A 1 281 ? 13.236 22.019 8.493 1.00 17.78 281 ASN A C 1
ATOM 2120 O O . ASN A 1 281 ? 12.829 22.500 9.566 1.00 18.32 281 ASN A O 1
ATOM 2125 N N . LYS A 1 282 ? 13.601 22.769 7.455 1.00 17.71 282 LYS A N 1
ATOM 2126 C CA . LYS A 1 282 ? 13.504 24.249 7.484 1.00 18.44 282 LYS A CA 1
ATOM 2127 C C . LYS A 1 282 ? 12.047 24.681 7.316 1.00 16.79 282 LYS A C 1
ATOM 2128 O O . LYS A 1 282 ? 11.653 25.709 7.878 1.00 17.63 282 LYS A O 1
ATOM 2134 N N . VAL A 1 283 ? 11.280 23.931 6.542 1.00 16.83 283 VAL A N 1
ATOM 2135 C CA . VAL A 1 283 ? 9.846 24.195 6.268 1.00 16.76 283 VAL A CA 1
ATOM 2136 C C . VAL A 1 283 ? 9.086 22.889 6.457 1.00 14.70 283 VAL A C 1
ATOM 2137 O O . VAL A 1 283 ? 9.703 21.807 6.362 1.00 15.47 283 VAL A O 1
ATOM 2141 N N . SER A 1 284 ? 7.796 23.009 6.744 1.00 14.88 284 SER A N 1
ATOM 2142 C CA . SER A 1 284 ? 6.852 21.873 6.822 1.00 13.68 284 SER A CA 1
ATOM 2143 C C . SER A 1 284 ? 5.496 22.328 6.303 1.00 13.84 284 SER A C 1
ATOM 2144 O O . SER A 1 284 ? 5.182 23.543 6.333 1.00 15.34 284 SER A O 1
ATOM 2147 N N . THR A 1 285 ? 4.704 21.363 5.886 1.00 13.68 285 THR A N 1
ATOM 2148 C CA . THR A 1 285 ? 3.276 21.585 5.584 1.00 13.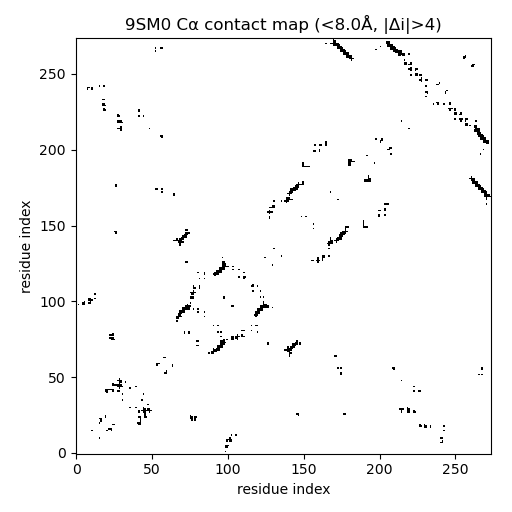19 285 THR A CA 1
ATOM 2149 C C . THR A 1 285 ? 2.472 21.178 6.822 1.00 12.53 285 THR A C 1
ATOM 2150 O O . THR A 1 285 ? 2.767 20.115 7.421 1.00 13.03 285 THR A O 1
ATOM 2154 N N . TYR A 1 286 ? 1.511 22.017 7.194 1.00 13.07 286 TYR A N 1
ATOM 2155 C CA . TYR A 1 286 ? 0.680 21.858 8.402 1.00 12.88 286 TYR A CA 1
ATOM 2156 C C . TYR A 1 286 ? -0.779 21.676 8.024 1.00 12.33 286 TYR A C 1
ATOM 2157 O O . TYR A 1 286 ? -1.294 22.348 7.100 1.00 13.29 286 TYR A O 1
ATOM 2166 N N . SER A 1 287 ? -1.431 20.791 8.766 1.00 13.19 287 SER A N 1
ATOM 2167 C CA . SER A 1 287 ? -2.896 20.687 8.863 1.00 12.02 287 SER A CA 1
ATOM 2168 C C . SER A 1 287 ? -3.343 21.546 10.045 1.00 12.82 287 SER A C 1
ATOM 2169 O O . SER A 1 287 ? -2.830 21.322 11.165 1.00 13.63 287 SER A O 1
ATOM 2172 N N . VAL A 1 288 ? -4.243 22.497 9.806 1.00 13.52 288 VAL A N 1
ATOM 2173 C CA . VAL A 1 288 ? -4.717 23.417 10.872 1.00 13.20 288 VAL A CA 1
ATOM 2174 C C . VAL A 1 288 ? -6.239 23.397 10.808 1.00 12.96 288 VAL A C 1
ATOM 2175 O O . VAL A 1 288 ? -6.797 23.756 9.769 1.00 13.33 288 VAL A O 1
ATOM 2179 N N . ILE A 1 289 ? -6.879 22.906 11.854 1.00 13.43 289 ILE A N 1
ATOM 2180 C CA . ILE A 1 289 ? -8.356 22.825 11.919 1.00 13.75 289 ILE A CA 1
ATOM 2181 C C . ILE A 1 289 ? -8.810 23.690 13.084 1.00 13.06 289 ILE A C 1
ATOM 2182 O O . ILE A 1 289 ? -8.331 23.484 14.211 1.00 13.02 289 ILE A O 1
ATOM 2187 N N . VAL A 1 290 ? -9.688 24.647 12.799 1.00 12.71 290 VAL A N 1
ATOM 2188 C CA . VAL A 1 290 ? -10.257 25.534 13.840 1.00 13.84 290 VAL A CA 1
ATOM 2189 C C . VAL A 1 290 ? -11.769 25.504 13.720 1.00 13.27 290 VAL A C 1
ATOM 2190 O O . VAL A 1 290 ? -12.299 25.181 12.633 1.00 14.25 290 VAL A O 1
ATOM 2194 N N . THR A 1 291 ? -12.435 25.832 14.819 1.00 13.88 291 THR A N 1
ATOM 2195 C CA . THR A 1 291 ? -13.908 25.911 14.844 1.00 14.72 291 THR A CA 1
ATOM 2196 C C . THR A 1 291 ? -14.336 27.273 15.369 1.00 14.27 291 THR A C 1
ATOM 2197 O O . THR A 1 291 ? -13.569 27.936 16.072 1.00 17.64 291 THR A O 1
ATOM 2201 N N . ARG A 1 292 ? -15.548 27.671 15.024 1.00 15.69 292 ARG A N 1
ATOM 2202 C CA . ARG A 1 292 ? -16.162 28.845 15.672 1.00 16.55 292 ARG A CA 1
ATOM 2203 C C . ARG A 1 292 ? -16.831 28.374 16.956 1.00 17.31 292 ARG A C 1
ATOM 2204 O O . ARG A 1 292 ? -17.651 27.458 16.926 1.00 19.09 292 ARG A O 1
ATOM 2212 N N . PRO A 1 293 ? -16.539 29.004 18.114 1.00 17.83 293 PRO A N 1
ATOM 2213 C CA . PRO A 1 293 ? -17.213 28.648 19.351 1.00 20.82 293 PRO A CA 1
ATOM 2214 C C . PRO A 1 293 ? -18.611 29.266 19.388 1.00 24.28 293 PRO A C 1
ATOM 2215 O O . PRO A 1 293 ? -18.866 30.226 18.671 1.00 25.49 293 PRO A O 1
ATOM 2219 N N . ALA A 1 294 ? -19.463 28.715 20.246 1.00 27.74 294 ALA A N 1
ATOM 2220 C CA . ALA A 1 294 ? -20.785 29.277 20.585 1.00 28.99 294 ALA A CA 1
ATOM 2221 C C . ALA A 1 294 ? -20.535 30.554 21.387 1.00 35.09 294 ALA A C 1
ATOM 2222 O O . ALA A 1 294 ? -19.475 30.622 22.056 1.00 34.63 294 ALA A O 1
ATOM 2224 N N . ALA A 1 295 ? -21.446 31.526 21.291 1.00 36.64 295 ALA A N 1
ATOM 2225 C CA . ALA A 1 295 ? -21.343 32.850 21.948 1.00 44.10 295 ALA A CA 1
ATOM 2226 C C . ALA A 1 295 ? -21.414 32.658 23.465 1.00 46.13 295 ALA A C 1
ATOM 2227 O O . ALA A 1 295 ? -21.926 31.639 23.933 1.00 53.40 295 ALA A O 1
#

Radius of gyration: 17.95 Å; Cα contacts (8 Å, |Δi|>4): 516; chains: 1; bounding box: 51×42×47 Å

B-factor: mean 24.17, std 13.18, range [10.68, 109.5]

Solvent-accessible surface area: 13114 Å² total; per-residue (Å²): 105,46,173,156,26,21,86,41,21,95,32,83,30,36,53,4,81,99,0,1,13,100,80,6,9,67,5,10,0,3,33,106,23,136,145,13,115,102,138,29,61,9,24,49,0,0,19,42,0,0,32,99,2,6,84,21,13,13,7,91,106,141,124,54,70,73,11,98,0,0,0,3,2,25,7,20,5,1,28,9,0,27,37,0,0,81,75,14,82,165,0,126,61,0,0,0,1,9,19,0,142,69,7,18,114,32,0,48,106,11,2,55,139,79,58,14,96,137,36,8,47,52,56,92,21,14,6,47,48,0,84,129,10,58,72,71,97,46,26,0,6,0,0,1,0,24,12,18,0,32,50,8,49,68,77,18,0,84,112,1,1,162,14,0,46,84,10,0,91,68,41,3,5,0,1,0,0,0,27,2,89,35,82,82,159,75,131,182,229,127,98,6,28,25,124,59,0,19,123,11,0,63,103,30,29,6,68,84,101,29,49,95,66,22,0,45,31,104,17,0,6,125,1,1,78,53,0,33,57,43,0,76,160,79,26,112,145,40,17,115,55,28,13,54,117,9,64,74,79,0,94,87,53,8,71,22,1,117,125,87,90,14,3,0,23,0,0,0,1,32,55,57,84,167

InterPro domains:
  IPR020803 Polyketide synthase-like, methyltransferase domain [SM00828] (59-305)
  IPR029063 S-adenosyl-L-methionine-dependent methyltransferase superfamily [G3DSA:3.40.50.150] (24-311)
  IPR029063 S-adenosyl-L-methionine-dependent methyltransferase superfamily [SSF53335] (32-318)
  IPR041698 Methyltransferase domain 25 [PF13649] (103-205)
  IPR050723 Cyclopropane Fatty Acid Synthase/Methyltransferase [PTHR43667] (98-215)

Nearest PDB structures (foldseek):
  8ftv-assembly1_A-2  TM=7.749E-01  e=6.014E-10  Streptomyces griseoviridis
  8r4z-assembly1_A  TM=6.765E-01  e=5.666E-10  Pseudomonas syringae
  7t39-assembly1_A  TM=6.503E-01  e=7.254E-06  Homo sapiens
  4pin-assembly1_A  TM=5.611E-01  e=5.718E-06  Mycolicibacterium smegmatis
  4pip-assembly4_D  TM=4.392E-01  e=8.524E-07  Mycolicibacterium smegmatis